Protein AF-A0A4R3ANE5-F1 (afdb_monomer_lite)

Radius of gyration: 19.32 Å; chains: 1; bounding box: 49×54×56 Å

Foldseek 3Di:
DDDPPPPPPPPDDPPLQQCLLVQLLVVLLVVLVPDPDDPVVSVVVNVVSCVVSPPPSFAQLQVLLVSCVVSVDPSQVSCCRSCVVQPAAAALQADDDPDPVCRVCSNVPDDVVSLCNNLVHDPVVVVVCVVVVVLSRDTNSSLVSNCRHLVHRSNLSSCCSHVPPDDDPVVVVVRSVCSNPVDD

Sequence (184 aa):
MQQNSQIIKSREIPEYKKQYIRIFKNELLDFLRNKKDSKEEIYKNIDNIEKLLADKVFLMGKWFYDLSVEHNFDFNKFCKKVFVSSKASKLNLTIESDNLLKALLHPFIHSQSDFYTSADIEKTRFSRLLKANKLNELYADEVYGIAIALDVDALTMFKYFFNQENQSVNGLIAEILESSFAKK

Structure (mmCIF, N/CA/C/O backbone):
data_AF-A0A4R3ANE5-F1
#
_entry.id   AF-A0A4R3ANE5-F1
#
loop_
_atom_site.group_PDB
_atom_site.id
_atom_site.type_symbol
_atom_site.label_atom_id
_atom_site.label_alt_id
_atom_site.label_comp_id
_atom_site.label_asym_id
_atom_site.label_entity_id
_atom_site.label_seq_id
_atom_site.pdbx_PDB_ins_code
_atom_site.Cartn_x
_atom_site.Cartn_y
_atom_site.Cartn_z
_atom_site.occupancy
_atom_site.B_iso_or_equiv
_atom_site.auth_seq_id
_atom_site.auth_comp_id
_atom_site.auth_asym_id
_atom_site.auth_atom_id
_atom_site.pdbx_PDB_model_num
ATOM 1 N N . MET A 1 1 ? 29.521 35.376 -12.500 1.00 41.34 1 MET A N 1
ATOM 2 C CA . MET A 1 1 ? 29.099 34.094 -11.893 1.00 41.34 1 MET A CA 1
ATOM 3 C C . MET A 1 1 ? 27.618 34.210 -11.562 1.00 41.34 1 MET A C 1
ATOM 5 O O . MET A 1 1 ? 27.278 34.907 -10.620 1.00 41.34 1 MET A O 1
ATOM 9 N N . GLN A 1 2 ? 26.737 33.652 -12.396 1.00 36.56 2 GLN A N 1
ATOM 10 C CA . GLN A 1 2 ? 25.289 33.665 -12.156 1.00 36.56 2 GLN A CA 1
ATOM 11 C C . GLN A 1 2 ? 24.915 32.425 -11.334 1.00 36.56 2 GLN A C 1
ATOM 13 O O . GLN A 1 2 ? 25.211 31.302 -11.737 1.00 36.56 2 GLN A O 1
ATOM 18 N N . GLN A 1 3 ? 24.312 32.636 -10.163 1.00 39.81 3 GLN A N 1
ATOM 19 C CA . GLN A 1 3 ? 23.731 31.571 -9.349 1.00 39.81 3 GLN A CA 1
ATOM 20 C C . GLN A 1 3 ? 22.415 31.122 -9.997 1.00 39.81 3 GLN A C 1
ATOM 22 O O . GLN A 1 3 ? 21.432 31.857 -9.985 1.00 39.81 3 GLN A O 1
ATOM 27 N N . ASN A 1 4 ? 22.398 29.913 -10.560 1.00 41.41 4 ASN A N 1
ATOM 28 C CA . ASN A 1 4 ? 21.169 29.231 -10.959 1.00 41.41 4 ASN A CA 1
ATOM 29 C C . ASN A 1 4 ? 20.492 28.661 -9.706 1.00 41.41 4 ASN A C 1
ATOM 31 O O . ASN A 1 4 ? 20.698 27.506 -9.334 1.00 41.41 4 ASN A O 1
ATOM 35 N N . SER A 1 5 ? 19.673 29.474 -9.047 1.00 43.59 5 SER A N 1
ATOM 36 C CA . SER A 1 5 ? 18.684 29.012 -8.077 1.00 43.59 5 SER A CA 1
ATOM 37 C C . SER A 1 5 ? 17.531 28.346 -8.832 1.00 43.59 5 SER A C 1
ATOM 39 O O . SER A 1 5 ? 16.510 28.958 -9.143 1.00 43.59 5 SER A O 1
ATOM 41 N N . GLN A 1 6 ? 17.694 27.062 -9.161 1.00 45.03 6 GLN A N 1
ATOM 42 C CA . GLN A 1 6 ? 16.563 26.239 -9.577 1.00 45.03 6 GLN A CA 1
ATOM 43 C C . GLN A 1 6 ? 15.600 26.121 -8.395 1.00 45.03 6 GLN A C 1
ATOM 45 O O . GLN A 1 6 ? 15.826 25.371 -7.448 1.00 45.03 6 GLN A O 1
ATOM 50 N N . ILE A 1 7 ? 14.519 26.894 -8.464 1.00 40.91 7 ILE A N 1
ATOM 51 C CA . ILE A 1 7 ? 13.332 26.726 -7.636 1.00 40.91 7 ILE A CA 1
ATOM 52 C C . ILE A 1 7 ? 12.824 25.308 -7.904 1.00 40.91 7 ILE A C 1
ATOM 54 O O . ILE A 1 7 ? 12.231 25.032 -8.949 1.00 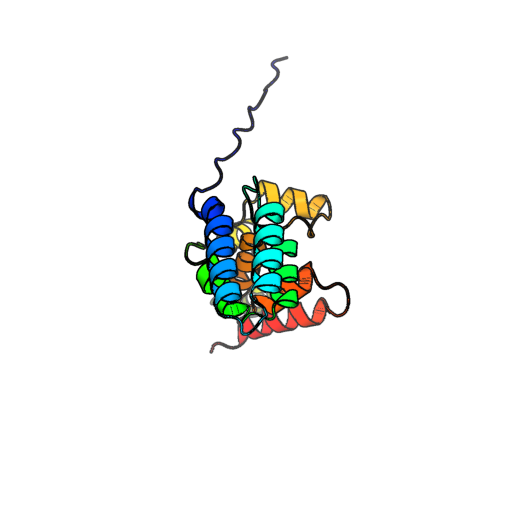40.91 7 ILE A O 1
ATOM 58 N N . ILE A 1 8 ? 13.087 24.392 -6.971 1.00 42.31 8 ILE A N 1
ATOM 59 C CA . ILE A 1 8 ? 12.444 23.082 -6.932 1.00 42.31 8 ILE A CA 1
ATOM 60 C C . ILE A 1 8 ? 10.967 23.372 -6.667 1.00 42.31 8 ILE A C 1
ATOM 62 O O . ILE A 1 8 ? 10.556 23.548 -5.523 1.00 42.31 8 ILE A O 1
ATOM 66 N N . LYS A 1 9 ? 10.169 23.494 -7.733 1.00 43.53 9 LYS A N 1
ATOM 67 C CA . LYS A 1 9 ? 8.711 23.497 -7.617 1.00 43.53 9 LYS A CA 1
ATOM 68 C C . LYS A 1 9 ? 8.341 22.198 -6.908 1.00 43.53 9 LYS A C 1
ATOM 70 O O . LYS A 1 9 ? 8.526 21.122 -7.478 1.00 43.53 9 LYS A O 1
ATOM 75 N N . SER A 1 10 ? 7.876 22.289 -5.663 1.00 48.72 10 SER A N 1
ATOM 76 C CA . SER A 1 10 ? 7.260 21.162 -4.969 1.00 48.72 10 SER A CA 1
ATOM 77 C C . SER A 1 10 ? 6.149 20.649 -5.878 1.00 48.72 10 SER A C 1
ATOM 79 O O . SER A 1 10 ? 5.199 21.386 -6.148 1.00 48.72 10 SER A O 1
ATOM 81 N N . ARG A 1 11 ? 6.300 19.443 -6.435 1.00 61.44 11 ARG A N 1
ATOM 82 C CA . ARG A 1 11 ? 5.227 18.836 -7.223 1.00 61.44 11 ARG A CA 1
ATOM 83 C C . ARG A 1 11 ? 4.009 18.741 -6.317 1.00 61.44 11 ARG A C 1
ATOM 85 O O . ARG A 1 11 ? 4.111 18.233 -5.201 1.00 61.44 11 ARG A O 1
ATOM 92 N N . GLU A 1 12 ? 2.887 19.277 -6.781 1.00 72.81 12 GLU A N 1
ATOM 93 C CA . GLU A 1 12 ? 1.628 19.152 -6.065 1.00 72.81 12 GLU A CA 1
ATOM 94 C C . GLU A 1 12 ? 1.305 17.671 -5.893 1.00 72.81 12 GLU A C 1
ATOM 96 O O . GLU A 1 12 ? 1.349 16.880 -6.838 1.00 72.81 12 GLU A O 1
ATOM 101 N N . ILE A 1 13 ? 1.016 17.300 -4.651 1.00 73.88 13 ILE A N 1
ATOM 102 C CA . ILE A 1 13 ? 0.583 15.956 -4.304 1.00 73.88 13 ILE A CA 1
ATOM 103 C C . ILE A 1 13 ? -0.763 15.727 -4.995 1.00 73.88 13 ILE A C 1
ATOM 105 O O . ILE A 1 13 ? -1.676 16.535 -4.782 1.00 73.88 13 ILE A O 1
ATOM 109 N N . PRO A 1 14 ? -0.921 14.644 -5.775 1.00 83.88 14 PRO A N 1
ATOM 110 C CA . PRO A 1 14 ? -2.185 14.361 -6.427 1.00 83.88 14 PRO A CA 1
ATOM 111 C C . PRO A 1 14 ? -3.331 14.275 -5.419 1.00 83.88 14 PRO A C 1
ATOM 113 O O . PRO A 1 14 ? -3.212 13.622 -4.382 1.00 83.88 14 PRO A O 1
ATOM 116 N N . GLU A 1 15 ? -4.459 14.904 -5.742 1.00 86.12 15 GLU A N 1
ATOM 117 C CA . GLU A 1 15 ? -5.577 15.046 -4.806 1.00 86.12 15 GLU A CA 1
ATOM 118 C C . GLU A 1 15 ? -6.121 13.694 -4.318 1.00 86.12 15 GLU A C 1
ATOM 120 O O . GLU A 1 15 ? -6.448 13.542 -3.144 1.00 86.12 15 GLU A O 1
ATOM 125 N N . TYR A 1 16 ? -6.126 12.672 -5.179 1.00 87.56 16 TYR A N 1
ATOM 126 C CA . TYR A 1 16 ? -6.581 11.329 -4.807 1.00 87.56 16 TYR A CA 1
ATOM 127 C C . TYR A 1 16 ? -5.732 10.697 -3.691 1.00 87.56 16 TYR A C 1
ATOM 129 O O . TYR A 1 16 ? -6.282 9.998 -2.843 1.00 87.56 16 TYR A O 1
ATOM 137 N N . LYS A 1 17 ? -4.424 10.995 -3.618 1.00 88.31 17 LYS A N 1
ATOM 138 C CA . LYS A 1 17 ? -3.545 10.464 -2.563 1.00 88.31 17 LYS A CA 1
ATOM 139 C C . LYS A 1 17 ? -3.869 11.043 -1.188 1.00 88.31 17 LYS A C 1
ATOM 141 O O . LYS A 1 17 ? -3.746 10.348 -0.183 1.00 88.31 17 LYS A O 1
ATOM 146 N N . LYS A 1 18 ? -4.351 12.289 -1.135 1.00 87.00 18 LYS A N 1
ATOM 147 C CA . LYS A 1 18 ? -4.788 12.935 0.115 1.00 87.00 18 LYS A CA 1
ATOM 148 C C . LYS A 1 18 ? -6.087 12.333 0.653 1.00 87.00 18 LYS A C 1
ATOM 150 O O . LYS A 1 18 ? -6.355 12.400 1.848 1.00 87.00 18 LYS A O 1
ATOM 155 N N . GLN A 1 19 ? -6.904 11.723 -0.210 1.00 92.19 19 GLN A N 1
ATOM 156 C CA . GLN A 1 19 ? -8.182 11.141 0.202 1.00 92.19 19 GLN A CA 1
ATOM 157 C C . GLN A 1 19 ? -8.023 9.810 0.943 1.00 92.19 19 GLN A C 1
ATOM 159 O O . GLN A 1 19 ? -8.904 9.462 1.728 1.00 92.19 19 GLN A O 1
ATOM 164 N N . TYR A 1 20 ? -6.913 9.089 0.752 1.00 94.62 20 TYR A N 1
ATOM 165 C CA . TYR A 1 20 ? -6.716 7.760 1.338 1.00 94.62 20 TYR A CA 1
ATOM 166 C C . TYR A 1 20 ? -6.805 7.744 2.857 1.00 94.62 20 TYR A C 1
ATOM 168 O O . TYR A 1 20 ? -7.439 6.852 3.411 1.00 94.62 20 TYR A O 1
ATOM 176 N N . ILE A 1 21 ? -6.248 8.744 3.545 1.00 93.50 21 ILE A N 1
ATOM 177 C CA . ILE A 1 21 ? -6.345 8.795 5.006 1.00 93.50 21 ILE A CA 1
ATOM 178 C C . ILE A 1 21 ? -7.789 8.989 5.477 1.00 93.50 21 ILE A C 1
ATOM 180 O O . ILE A 1 21 ? -8.214 8.358 6.442 1.00 93.50 21 ILE A O 1
ATOM 184 N N . ARG A 1 22 ? -8.572 9.806 4.762 1.00 92.62 22 ARG A N 1
ATOM 185 C CA . ARG A 1 22 ? -9.990 10.023 5.060 1.00 92.62 22 ARG A CA 1
ATOM 186 C C . ARG A 1 22 ? -10.800 8.752 4.820 1.00 92.62 22 ARG A C 1
ATOM 188 O O . ARG A 1 22 ? -11.622 8.399 5.658 1.00 92.62 22 ARG A O 1
ATOM 195 N N . ILE A 1 23 ? -10.566 8.072 3.696 1.00 94.75 23 ILE A N 1
ATOM 196 C CA . ILE A 1 23 ? -11.247 6.810 3.378 1.00 94.75 23 ILE A CA 1
ATOM 197 C C . ILE A 1 23 ? -10.891 5.755 4.429 1.00 94.75 23 ILE A C 1
ATOM 199 O O . ILE A 1 23 ? -11.790 5.147 4.997 1.00 94.75 23 ILE A O 1
ATOM 203 N N . PHE A 1 24 ? -9.604 5.601 4.752 1.00 95.00 24 PHE A N 1
ATOM 204 C CA . PHE A 1 24 ? -9.147 4.686 5.795 1.00 95.00 24 PHE A CA 1
ATOM 205 C C . PHE A 1 24 ? -9.801 4.976 7.141 1.00 95.00 24 PHE A C 1
ATOM 207 O O . PHE A 1 24 ? -10.341 4.059 7.751 1.00 95.00 24 PHE A O 1
ATOM 214 N N . LYS A 1 25 ? -9.803 6.242 7.576 1.00 93.00 25 LYS A N 1
ATOM 215 C CA . LYS A 1 25 ? -10.456 6.655 8.819 1.00 93.00 25 LYS A CA 1
ATOM 216 C C . LYS A 1 25 ? -11.927 6.235 8.820 1.00 93.00 25 LYS A C 1
ATOM 218 O O . LYS A 1 25 ? -12.363 5.594 9.765 1.00 93.00 25 LYS A O 1
ATOM 223 N N . ASN A 1 26 ? -12.680 6.550 7.769 1.00 92.56 26 ASN A N 1
ATOM 224 C CA . ASN A 1 26 ? -14.104 6.220 7.705 1.00 92.56 26 ASN A CA 1
ATOM 225 C C . ASN A 1 26 ? -14.350 4.706 7.740 1.00 92.56 26 ASN A C 1
ATOM 227 O O . ASN A 1 26 ? -15.126 4.237 8.566 1.00 92.56 26 ASN A O 1
ATOM 231 N N . GLU A 1 27 ? -13.638 3.940 6.909 1.00 93.69 27 GLU A N 1
ATOM 232 C CA . GLU A 1 27 ? -13.770 2.479 6.863 1.00 93.69 27 GLU A CA 1
ATOM 233 C C . GLU A 1 27 ? -13.400 1.827 8.200 1.00 93.69 27 GLU A C 1
ATOM 235 O O . GLU A 1 27 ? -14.065 0.891 8.644 1.00 93.69 27 GLU A O 1
ATOM 240 N N . LEU A 1 28 ? -12.359 2.334 8.865 1.00 92.31 28 LEU A N 1
ATOM 241 C CA . LEU A 1 28 ? -11.921 1.866 10.175 1.00 92.31 28 LEU A CA 1
ATOM 242 C C . LEU A 1 28 ? -12.974 2.140 11.253 1.00 92.31 28 LEU A C 1
ATOM 244 O O . LEU A 1 28 ? -13.330 1.243 12.016 1.00 92.31 28 LEU A O 1
ATOM 248 N N . LEU A 1 29 ? -13.509 3.359 11.300 1.00 91.00 29 LEU A N 1
ATOM 249 C CA . LEU A 1 29 ? -14.545 3.730 12.262 1.00 91.00 29 LEU A CA 1
ATOM 250 C C . LEU A 1 29 ? -15.829 2.922 12.054 1.00 91.00 29 LEU A C 1
ATOM 252 O O . LEU A 1 29 ? -16.419 2.445 13.024 1.00 91.00 29 LEU A O 1
ATOM 256 N N . ASP A 1 30 ? -16.246 2.728 10.804 1.00 90.69 30 ASP A N 1
ATOM 257 C CA . ASP A 1 30 ? -17.424 1.924 10.484 1.00 90.69 30 ASP A CA 1
ATOM 258 C C . ASP A 1 30 ? -17.202 0.448 10.814 1.00 90.69 30 ASP A C 1
ATOM 260 O O . ASP A 1 30 ? -18.105 -0.215 11.325 1.00 90.69 30 ASP A O 1
ATOM 264 N N . PHE A 1 31 ? -15.992 -0.073 10.611 1.00 90.69 31 PHE A N 1
ATOM 265 C CA . PHE A 1 31 ? -15.647 -1.417 11.058 1.00 90.69 31 PHE A CA 1
ATOM 266 C C . PHE A 1 31 ? -15.746 -1.556 12.586 1.00 90.69 31 PHE A C 1
ATOM 268 O O . PHE A 1 31 ? -16.380 -2.493 13.071 1.00 90.69 31 PHE A O 1
ATOM 275 N N . LEU A 1 32 ? -15.176 -0.618 13.351 1.00 90.00 32 LEU A N 1
ATOM 276 C CA . LEU A 1 32 ? -15.192 -0.665 14.818 1.00 90.00 32 LEU A CA 1
ATOM 277 C C . LEU A 1 32 ? -16.604 -0.559 15.398 1.00 90.00 32 LEU A C 1
ATOM 279 O O . LEU A 1 32 ? -16.932 -1.265 16.346 1.00 90.00 32 LEU A O 1
ATOM 283 N N . ARG A 1 33 ? -17.471 0.265 14.803 1.00 87.75 33 ARG A N 1
ATOM 284 C CA . ARG A 1 33 ? -18.881 0.384 15.216 1.00 87.75 33 ARG A CA 1
ATOM 285 C C . ARG A 1 33 ? -19.677 -0.908 15.036 1.00 87.75 33 ARG A C 1
ATOM 287 O O . ARG A 1 33 ? -20.670 -1.103 15.728 1.00 87.75 33 ARG A O 1
ATOM 294 N N . ASN A 1 34 ? -19.253 -1.767 14.111 1.00 86.75 34 ASN A N 1
ATOM 295 C CA . ASN A 1 34 ? -19.905 -3.041 13.815 1.00 86.75 34 ASN A CA 1
ATOM 296 C C . ASN A 1 34 ? -19.326 -4.221 14.618 1.00 86.75 34 ASN A C 1
ATOM 298 O O . ASN A 1 34 ? -19.817 -5.346 14.484 1.00 86.75 34 ASN A O 1
ATOM 302 N N . LYS A 1 35 ? -18.293 -4.001 15.444 1.00 83.81 35 LYS A N 1
ATOM 303 C CA . LYS A 1 35 ? -17.759 -5.034 16.338 1.00 83.81 35 LYS A CA 1
ATOM 304 C C . LYS A 1 35 ? -18.687 -5.285 17.525 1.00 83.81 35 LYS A C 1
ATOM 306 O O . LYS A 1 35 ? -19.384 -4.394 18.000 1.00 83.81 35 LYS A O 1
ATOM 311 N N . LYS A 1 36 ? -18.660 -6.521 18.032 1.00 75.00 36 LYS A N 1
ATOM 312 C CA . LYS A 1 36 ? -19.377 -6.939 19.249 1.00 75.00 36 LYS A CA 1
ATOM 313 C C . LYS A 1 36 ? -18.571 -6.618 20.518 1.00 75.00 36 LYS A C 1
ATOM 315 O O . LYS A 1 36 ? -18.473 -7.461 21.404 1.00 75.00 36 LYS A O 1
ATOM 320 N N . ASP A 1 37 ? -18.002 -5.421 20.580 1.00 80.06 37 ASP A N 1
ATOM 321 C CA . ASP A 1 37 ? -17.239 -4.947 21.737 1.00 80.06 37 ASP A CA 1
ATOM 322 C C . ASP A 1 37 ? -18.138 -4.102 22.652 1.00 80.06 37 ASP A C 1
ATOM 324 O O . ASP A 1 37 ? -19.259 -3.723 22.291 1.00 80.06 37 ASP A O 1
ATOM 328 N N . SER A 1 38 ? -17.659 -3.796 23.859 1.00 83.06 38 SER A N 1
ATOM 329 C CA . SER A 1 38 ? -18.387 -2.886 24.744 1.00 83.06 38 SER A CA 1
ATOM 330 C C . SER A 1 38 ? -18.446 -1.477 24.138 1.00 83.06 38 SER A C 1
ATOM 332 O O . SER A 1 38 ? -17.504 -1.003 23.502 1.00 83.06 38 SER A O 1
ATOM 334 N N . LYS A 1 39 ? -19.558 -0.766 24.356 1.00 84.06 39 LYS A N 1
ATOM 335 C CA . LYS A 1 39 ? -19.752 0.595 23.829 1.00 84.06 39 LYS A CA 1
ATOM 336 C C . LYS A 1 39 ? -18.638 1.554 24.282 1.00 84.06 39 LYS A C 1
ATOM 338 O O . LYS A 1 39 ? -18.205 2.395 23.502 1.00 84.06 39 LYS A O 1
ATOM 343 N N . GLU A 1 40 ? -18.163 1.408 25.516 1.00 85.44 40 GLU A N 1
ATOM 344 C CA . GLU A 1 40 ? -17.074 2.210 26.091 1.00 85.44 40 GLU A CA 1
ATOM 345 C C . GLU A 1 40 ? -15.732 1.958 25.390 1.00 85.44 40 GLU A C 1
ATOM 347 O O . GLU A 1 40 ? -15.026 2.906 25.044 1.00 85.44 40 GLU A O 1
ATOM 352 N N . GLU A 1 41 ? -15.406 0.695 25.116 1.00 85.62 41 GLU A N 1
ATOM 353 C CA . GLU A 1 41 ? -14.188 0.304 24.403 1.00 85.62 41 GLU A CA 1
ATOM 354 C C . GLU A 1 41 ? -14.196 0.791 22.951 1.00 85.62 41 GLU A C 1
ATOM 356 O O . GLU A 1 41 ? -13.201 1.345 22.479 1.00 85.62 41 GLU A O 1
ATOM 361 N N . ILE A 1 42 ? -15.348 0.703 22.275 1.00 85.44 42 ILE A N 1
ATOM 362 C CA . ILE A 1 42 ? -15.531 1.253 20.926 1.00 85.44 42 ILE A CA 1
ATOM 363 C C . ILE A 1 42 ? -15.252 2.761 20.921 1.00 85.44 42 ILE A C 1
ATOM 365 O O . ILE A 1 42 ? -14.461 3.225 20.101 1.00 85.44 42 ILE A O 1
ATOM 369 N N . TYR A 1 43 ? -15.847 3.540 21.833 1.00 86.88 43 TYR A N 1
ATOM 370 C CA . TYR A 1 43 ? -15.613 4.991 21.868 1.00 86.88 43 TYR A CA 1
ATOM 371 C C . TYR A 1 43 ? -14.162 5.354 22.166 1.00 86.88 43 TYR A C 1
ATOM 373 O O . TYR A 1 43 ? -13.632 6.270 21.539 1.00 86.88 43 TYR A O 1
ATOM 381 N N . LYS A 1 44 ? -13.511 4.633 23.083 1.00 88.62 44 LYS A N 1
ATOM 382 C CA . LYS A 1 44 ? -12.097 4.852 23.397 1.00 88.62 44 LYS A CA 1
ATOM 383 C C . LYS A 1 44 ? -11.204 4.585 22.183 1.00 88.62 44 LYS A C 1
ATOM 385 O O . LYS A 1 44 ? -10.325 5.391 21.886 1.00 88.62 44 LYS A O 1
ATOM 390 N N . ASN A 1 45 ? -11.446 3.490 21.461 1.00 87.94 45 ASN A N 1
ATOM 391 C CA . ASN A 1 45 ? -10.691 3.151 20.253 1.00 87.94 45 ASN A CA 1
ATOM 392 C C . ASN A 1 45 ? -10.903 4.191 19.150 1.00 87.94 45 ASN A C 1
ATOM 394 O O . ASN A 1 45 ? -9.935 4.640 18.539 1.00 87.94 45 ASN A O 1
ATOM 398 N N . ILE A 1 46 ? -12.150 4.628 18.950 1.00 88.75 46 ILE A N 1
ATOM 399 C CA . ILE A 1 46 ? -12.483 5.703 18.012 1.00 88.75 46 ILE A CA 1
ATOM 400 C C . ILE A 1 46 ? -11.695 6.973 18.355 1.00 88.75 46 ILE A C 1
ATOM 402 O O . ILE A 1 46 ? -10.953 7.451 17.504 1.00 88.75 46 ILE A O 1
ATOM 406 N N . ASP A 1 47 ? -11.780 7.476 19.589 1.00 89.88 47 ASP A N 1
ATOM 407 C CA . ASP A 1 47 ? -11.093 8.706 20.014 1.00 89.88 47 ASP A CA 1
ATOM 408 C C . ASP A 1 47 ? -9.565 8.617 19.831 1.00 89.88 47 ASP A C 1
ATOM 410 O O . ASP A 1 47 ? -8.932 9.546 19.321 1.00 89.88 47 ASP A O 1
ATOM 414 N N . ASN A 1 48 ? -8.964 7.468 20.154 1.00 90.31 48 ASN A N 1
ATOM 415 C CA . ASN A 1 48 ? -7.536 7.228 19.933 1.00 90.31 48 ASN A CA 1
ATOM 416 C C . ASN A 1 48 ? -7.151 7.297 18.447 1.00 90.31 48 ASN A C 1
ATOM 418 O O . ASN A 1 48 ? -6.153 7.929 18.095 1.00 90.31 48 ASN A O 1
ATOM 422 N N . ILE A 1 49 ? -7.941 6.675 17.568 1.00 90.44 49 ILE A N 1
ATOM 423 C CA . ILE A 1 49 ? -7.711 6.682 16.116 1.00 90.44 49 ILE A CA 1
ATOM 424 C C . ILE A 1 49 ? -7.896 8.086 15.545 1.00 90.44 49 ILE A C 1
ATOM 426 O O . ILE A 1 49 ? -7.099 8.528 14.714 1.00 90.44 49 ILE A O 1
ATOM 430 N N . GLU A 1 50 ? -8.924 8.808 15.994 1.00 90.50 50 GLU A N 1
ATOM 431 C CA . GLU A 1 50 ? -9.157 10.183 15.563 1.00 90.50 50 GLU A CA 1
ATOM 432 C C . GLU A 1 50 ? -7.982 11.089 15.925 1.00 90.50 50 GLU A C 1
ATOM 434 O O . GLU A 1 50 ? -7.546 11.866 15.076 1.00 90.50 50 GLU A O 1
ATOM 439 N N . LYS A 1 51 ? -7.423 10.940 17.131 1.00 91.00 51 LYS A N 1
ATOM 440 C CA . LYS A 1 51 ? -6.229 11.671 17.578 1.00 91.00 51 LYS A CA 1
ATOM 441 C C . LYS A 1 51 ? -4.967 11.264 16.823 1.00 91.00 51 LYS A C 1
ATOM 443 O O . LYS A 1 51 ? -4.194 12.133 16.432 1.00 91.00 51 LYS A O 1
ATOM 448 N N . LEU A 1 52 ? -4.754 9.968 16.590 1.00 90.44 52 LEU A N 1
ATOM 449 C CA . LEU A 1 52 ? -3.584 9.462 15.863 1.00 90.44 52 LEU A CA 1
ATOM 450 C C . LEU A 1 52 ? -3.514 10.027 14.435 1.00 90.44 52 LEU A C 1
ATOM 452 O O . LEU A 1 52 ? -2.436 10.380 13.949 1.00 90.44 52 LEU A O 1
ATOM 456 N N . LEU A 1 53 ? -4.670 10.114 13.772 1.00 90.56 53 LEU A N 1
ATOM 457 C CA . LEU A 1 53 ? -4.791 10.560 12.385 1.00 90.56 53 LEU A CA 1
ATOM 458 C C . LEU A 1 53 ? -5.099 12.060 12.250 1.00 90.56 53 LEU A C 1
ATOM 460 O O . LEU A 1 53 ? -5.165 12.559 11.123 1.00 90.56 53 LEU A O 1
ATOM 464 N N . ALA A 1 54 ? -5.262 12.784 13.361 1.00 87.00 54 ALA A N 1
ATOM 465 C CA . ALA A 1 54 ? -5.496 14.223 13.349 1.00 87.00 54 ALA A CA 1
ATOM 466 C C . ALA A 1 54 ? -4.350 14.954 12.628 1.00 87.00 54 ALA A C 1
ATOM 468 O O . ALA A 1 54 ? -3.168 14.660 12.828 1.00 87.00 54 ALA A O 1
ATOM 469 N N . ASP A 1 55 ? -4.720 15.885 11.746 1.00 86.88 55 ASP A N 1
ATOM 470 C CA . ASP A 1 55 ? -3.814 16.750 10.973 1.00 86.88 55 ASP A CA 1
ATOM 471 C C . ASP A 1 55 ? -2.826 16.024 10.043 1.00 86.88 55 ASP A C 1
ATOM 473 O O . ASP A 1 55 ? -1.905 16.627 9.483 1.00 86.88 55 ASP A O 1
ATOM 477 N N . LYS A 1 56 ? -2.997 14.714 9.840 1.00 88.06 56 LYS A N 1
ATOM 478 C CA . LYS A 1 56 ? -2.151 13.942 8.933 1.00 88.06 56 LYS A CA 1
ATOM 479 C C . LYS A 1 56 ? -2.665 14.081 7.504 1.00 88.06 56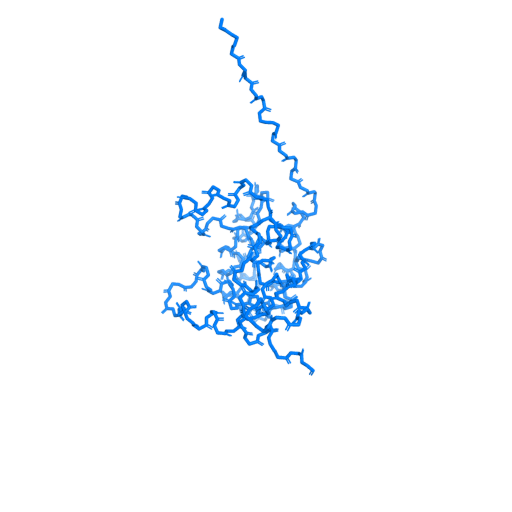 LYS A C 1
ATOM 481 O O . LYS A 1 56 ? -3.818 13.801 7.200 1.00 88.06 56 LYS A O 1
ATOM 486 N N . VAL A 1 57 ? -1.771 14.481 6.603 1.00 88.31 57 VAL A N 1
ATOM 487 C CA . VAL A 1 57 ? -2.065 14.575 5.161 1.00 88.31 57 VAL A CA 1
ATOM 488 C C . VAL A 1 57 ? -1.929 13.212 4.475 1.00 88.31 57 VAL A C 1
ATOM 490 O O . VAL A 1 57 ? -2.618 12.933 3.498 1.00 88.31 57 VAL A O 1
ATOM 493 N N . PHE A 1 58 ? -1.047 12.358 4.998 1.00 90.75 58 PHE A N 1
ATOM 494 C CA . PHE A 1 58 ? -0.720 11.056 4.430 1.00 90.75 58 PHE A CA 1
ATOM 495 C C . PHE A 1 58 ? -0.921 9.938 5.439 1.00 90.75 58 PHE A C 1
ATOM 497 O O . PHE A 1 58 ? -0.660 10.095 6.633 1.00 90.75 58 PHE A O 1
ATOM 504 N N . LEU A 1 59 ? -1.326 8.783 4.923 1.00 93.94 59 LEU A N 1
ATOM 505 C CA . LEU A 1 59 ? -1.463 7.560 5.691 1.00 93.94 59 LEU A CA 1
ATOM 506 C C . LEU A 1 59 ? -0.132 6.804 5.693 1.00 93.94 59 LEU A C 1
ATOM 508 O O . LEU A 1 59 ? 0.265 6.235 4.676 1.00 93.94 59 LEU A O 1
ATOM 512 N N . MET A 1 60 ? 0.564 6.797 6.829 1.00 94.94 60 MET A N 1
ATOM 513 C CA . MET A 1 60 ? 1.802 6.026 6.982 1.00 94.94 60 MET A CA 1
ATOM 514 C C . MET A 1 60 ? 1.520 4.528 6.850 1.00 94.94 60 MET A C 1
ATOM 516 O O . MET A 1 60 ? 0.572 4.022 7.454 1.00 94.94 60 MET A O 1
ATOM 520 N N . GLY A 1 61 ? 2.374 3.807 6.118 1.00 95.56 61 GLY A N 1
ATOM 521 C CA . GLY A 1 61 ? 2.229 2.365 5.918 1.00 95.56 61 GLY A CA 1
ATOM 522 C C . GLY A 1 61 ? 2.258 1.591 7.232 1.00 95.56 61 GLY A C 1
ATOM 523 O O . GLY A 1 61 ? 1.433 0.705 7.441 1.00 95.56 61 GLY A O 1
ATOM 524 N N . LYS A 1 62 ? 3.124 2.011 8.162 1.00 94.06 62 LYS A N 1
ATOM 525 C CA . LYS A 1 62 ? 3.206 1.424 9.501 1.00 94.06 62 LYS A CA 1
ATOM 526 C C . LYS A 1 62 ? 1.902 1.561 10.291 1.00 94.06 62 LYS A C 1
ATOM 528 O O . LYS A 1 62 ? 1.443 0.574 10.843 1.00 94.06 62 LYS A O 1
ATOM 533 N N . TRP A 1 63 ? 1.275 2.741 10.314 1.00 94.12 63 TRP A N 1
ATOM 534 C CA . TRP A 1 63 ? 0.004 2.924 11.031 1.00 94.12 63 TRP A CA 1
ATOM 535 C C . TRP A 1 63 ? -1.118 2.090 10.423 1.00 94.12 63 TRP A C 1
ATOM 537 O O . TRP A 1 63 ? -1.885 1.477 11.156 1.00 94.12 63 TRP A O 1
ATOM 547 N N . PHE A 1 64 ? -1.195 2.043 9.090 1.00 95.25 64 PHE A N 1
ATOM 548 C CA . PHE A 1 64 ? -2.166 1.201 8.397 1.00 95.25 64 PHE A CA 1
ATOM 549 C C . PHE A 1 64 ? -1.992 -0.276 8.770 1.00 95.25 64 PHE A C 1
ATOM 551 O O . PHE A 1 64 ? -2.965 -0.942 9.115 1.00 95.25 64 PHE A O 1
ATOM 558 N N . TYR A 1 65 ? -0.751 -0.770 8.746 1.00 94.94 65 TYR A N 1
ATOM 559 C CA . TYR A 1 65 ? -0.437 -2.151 9.098 1.00 94.94 65 TYR A CA 1
ATOM 560 C C . TYR A 1 65 ? -0.711 -2.456 10.573 1.00 94.94 65 TYR A C 1
ATOM 562 O O . TYR A 1 65 ? -1.451 -3.393 10.861 1.00 94.94 65 TYR A O 1
ATOM 570 N N . ASP A 1 66 ? -0.195 -1.645 11.495 1.00 93.31 66 ASP A N 1
ATOM 571 C CA . ASP A 1 66 ? -0.334 -1.869 12.936 1.00 93.31 66 ASP A CA 1
ATOM 572 C C . ASP A 1 66 ? -1.824 -1.887 13.343 1.00 93.31 66 ASP A C 1
ATOM 574 O O . ASP A 1 66 ? -2.269 -2.844 13.975 1.00 93.31 66 ASP A O 1
ATOM 578 N N . LEU A 1 67 ? -2.634 -0.927 12.867 1.00 93.69 67 LEU A N 1
ATOM 579 C CA . LEU A 1 67 ? -4.085 -0.897 13.124 1.00 93.69 67 LEU A CA 1
ATOM 580 C C . LEU A 1 67 ? -4.821 -2.087 12.491 1.00 93.69 67 LEU A C 1
ATOM 582 O O . LEU A 1 67 ? -5.801 -2.584 13.049 1.00 93.69 67 LEU A O 1
ATOM 586 N N . SER A 1 68 ? -4.364 -2.556 11.326 1.00 91.75 68 SER A N 1
ATOM 587 C CA . SER A 1 68 ? -4.963 -3.725 10.676 1.00 91.75 68 SER A CA 1
ATOM 588 C C . SER A 1 68 ? -4.730 -5.025 11.435 1.00 91.75 68 SER A C 1
ATOM 590 O O . SER A 1 68 ? -5.632 -5.862 11.497 1.00 91.75 68 SER A O 1
ATOM 592 N N . VAL A 1 69 ? -3.548 -5.166 12.040 1.00 91.06 69 VAL A N 1
ATOM 593 C CA . VAL A 1 69 ? -3.183 -6.311 12.874 1.00 91.06 69 VAL A CA 1
ATOM 594 C C . VAL A 1 69 ? -3.919 -6.233 14.206 1.00 91.06 69 VAL A C 1
ATOM 596 O O . VAL A 1 69 ? -4.558 -7.207 14.595 1.00 91.06 69 VAL A O 1
ATOM 599 N N . GLU A 1 70 ? -3.892 -5.071 14.865 1.00 90.94 70 GLU A N 1
ATOM 600 C CA . GLU A 1 70 ? -4.533 -4.835 16.166 1.00 90.94 70 GLU A CA 1
ATOM 601 C C . GLU A 1 70 ? -6.017 -5.207 16.150 1.00 90.94 70 GLU A C 1
ATOM 603 O O . GLU A 1 70 ? -6.532 -5.850 17.064 1.00 90.94 70 GLU A O 1
ATOM 608 N N . HIS A 1 71 ? -6.718 -4.832 15.086 1.00 89.12 71 HIS A N 1
ATOM 609 C CA . HIS A 1 71 ? -8.155 -5.035 15.002 1.00 89.12 71 HIS A CA 1
ATOM 610 C C . HIS A 1 71 ? -8.573 -6.208 14.104 1.00 89.12 71 HIS A C 1
ATOM 612 O O . HIS A 1 71 ? -9.779 -6.470 14.013 1.00 89.12 71 HIS A O 1
ATOM 618 N N . ASN A 1 72 ? -7.608 -6.923 13.517 1.00 87.50 72 ASN A N 1
ATOM 619 C CA . ASN A 1 72 ? -7.776 -8.131 12.709 1.00 87.50 72 ASN A CA 1
ATOM 620 C C . ASN A 1 72 ? -8.749 -7.960 11.522 1.00 87.50 72 ASN A C 1
ATOM 622 O O . ASN A 1 72 ? -9.755 -8.666 11.414 1.00 87.50 72 ASN A O 1
ATOM 626 N N . PHE A 1 73 ? -8.481 -6.986 10.644 1.00 85.69 73 PHE A N 1
ATOM 627 C CA . PHE A 1 73 ? -9.280 -6.787 9.426 1.00 85.69 73 PHE A CA 1
ATOM 628 C C . PHE A 1 73 ? -8.949 -7.821 8.347 1.00 85.69 73 PHE A C 1
ATOM 630 O O . PHE A 1 73 ? -7.829 -8.321 8.259 1.00 85.69 73 PHE A O 1
ATOM 637 N N . ASP A 1 74 ? -9.885 -8.024 7.418 1.00 89.88 74 ASP A N 1
ATOM 638 C CA . ASP A 1 74 ? -9.538 -8.541 6.093 1.00 89.88 74 ASP A CA 1
ATOM 639 C C . ASP A 1 74 ? -8.676 -7.495 5.364 1.00 89.88 74 ASP A C 1
ATOM 641 O O . ASP A 1 74 ? -9.190 -6.529 4.787 1.00 89.88 74 ASP A O 1
ATOM 645 N N . PHE A 1 75 ? -7.355 -7.678 5.448 1.00 91.50 75 PHE A N 1
ATOM 646 C CA . PHE A 1 75 ? -6.344 -6.734 4.975 1.00 91.50 75 PHE A CA 1
ATOM 647 C C . PHE A 1 75 ? -6.525 -6.384 3.495 1.00 91.50 75 PHE A C 1
ATOM 649 O O . PHE A 1 75 ? -6.595 -5.213 3.122 1.00 91.50 75 PHE A O 1
ATOM 656 N N . ASN A 1 76 ? -6.685 -7.403 2.650 1.00 90.94 76 ASN A N 1
ATOM 657 C CA . ASN A 1 76 ? -6.799 -7.233 1.206 1.00 90.94 76 ASN A CA 1
ATOM 658 C C . ASN A 1 76 ? -8.092 -6.522 0.810 1.00 90.94 76 ASN A C 1
ATOM 660 O O . ASN A 1 76 ? -8.086 -5.659 -0.075 1.00 90.94 76 ASN A O 1
ATOM 664 N N . LYS A 1 77 ? -9.206 -6.841 1.477 1.00 92.00 77 LYS A N 1
ATOM 665 C CA . LYS A 1 77 ? -10.467 -6.125 1.268 1.00 92.00 77 LYS A CA 1
ATOM 666 C C . LYS A 1 77 ? -10.354 -4.663 1.694 1.00 92.00 77 LYS A C 1
ATOM 668 O O . LYS A 1 77 ? -10.861 -3.792 0.987 1.00 92.00 77 LYS A O 1
ATOM 673 N N . PHE A 1 78 ? -9.671 -4.385 2.804 1.00 93.56 78 PHE A N 1
ATOM 674 C CA . PHE A 1 78 ? -9.432 -3.020 3.271 1.00 93.56 78 PHE A CA 1
ATOM 675 C C . PHE A 1 78 ? -8.572 -2.224 2.289 1.00 93.56 78 PHE A C 1
ATOM 677 O O . PHE A 1 78 ? -8.963 -1.123 1.906 1.00 93.56 78 PHE A O 1
ATOM 684 N N . CYS A 1 79 ? -7.462 -2.790 1.804 1.00 95.38 79 CYS A N 1
ATOM 685 C CA . CYS A 1 79 ? -6.621 -2.149 0.793 1.00 95.38 79 CYS A CA 1
ATOM 686 C C . CYS A 1 79 ? -7.422 -1.754 -0.453 1.00 95.38 79 CYS A C 1
ATOM 688 O O . CYS A 1 79 ? -7.339 -0.611 -0.893 1.00 95.38 79 CYS A O 1
ATOM 690 N N . LYS A 1 80 ? -8.254 -2.659 -0.987 1.00 94.31 80 LYS A N 1
ATOM 691 C CA . LYS A 1 80 ? -9.078 -2.381 -2.177 1.00 94.31 80 LYS A CA 1
ATOM 692 C C . LYS A 1 80 ? -10.077 -1.241 -1.966 1.00 94.31 80 LYS A C 1
ATOM 694 O O . LYS A 1 80 ? -10.342 -0.490 -2.898 1.00 94.31 80 LYS A O 1
ATOM 699 N N . LYS A 1 81 ? -10.632 -1.105 -0.758 1.00 94.81 81 LYS A N 1
ATOM 700 C CA . LYS A 1 81 ? -11.540 -0.002 -0.415 1.00 94.81 81 LYS A CA 1
ATOM 701 C C . LYS A 1 81 ? -10.796 1.320 -0.250 1.00 94.81 81 LYS A C 1
ATOM 703 O O . LYS A 1 81 ? -11.202 2.331 -0.811 1.00 94.81 81 LYS A O 1
ATOM 708 N N . VAL A 1 82 ? -9.705 1.306 0.515 1.00 96.44 82 VAL A N 1
ATOM 709 C CA . VAL A 1 82 ? -8.939 2.513 0.850 1.00 96.44 82 VAL A CA 1
ATOM 710 C C . VAL A 1 82 ? -8.235 3.077 -0.375 1.00 96.44 82 VAL A C 1
ATOM 712 O O . VAL A 1 82 ? -8.307 4.277 -0.622 1.00 96.44 82 VAL A O 1
ATOM 715 N N . PHE A 1 83 ? -7.608 2.216 -1.173 1.00 96.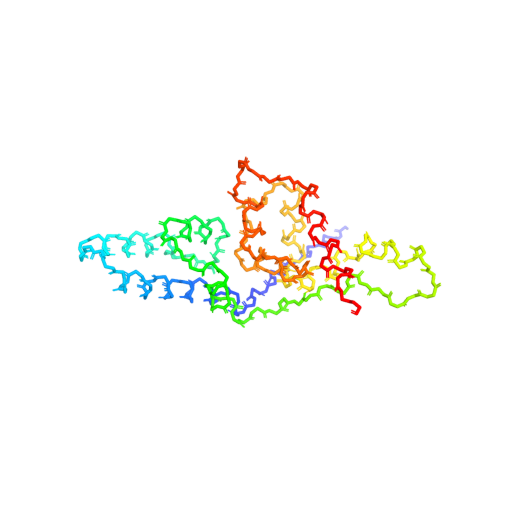38 83 PHE A N 1
ATOM 716 C CA . PHE A 1 83 ? -6.813 2.593 -2.339 1.00 96.38 83 PHE A CA 1
ATOM 717 C C . PHE A 1 83 ? -7.576 2.410 -3.655 1.00 96.38 83 PHE A C 1
ATOM 719 O O . PHE A 1 83 ? -6.971 2.151 -4.692 1.00 96.38 83 PHE A O 1
ATOM 726 N N . VAL A 1 84 ? -8.905 2.564 -3.633 1.00 94.00 84 VAL A N 1
ATOM 727 C CA . VAL A 1 84 ? -9.775 2.385 -4.812 1.00 94.00 84 VAL A CA 1
ATOM 728 C C . VAL A 1 84 ? -9.377 3.275 -5.997 1.00 94.00 84 VAL A C 1
ATOM 730 O O . VAL A 1 84 ? -9.532 2.886 -7.150 1.00 94.00 84 VAL A O 1
ATOM 733 N N . SE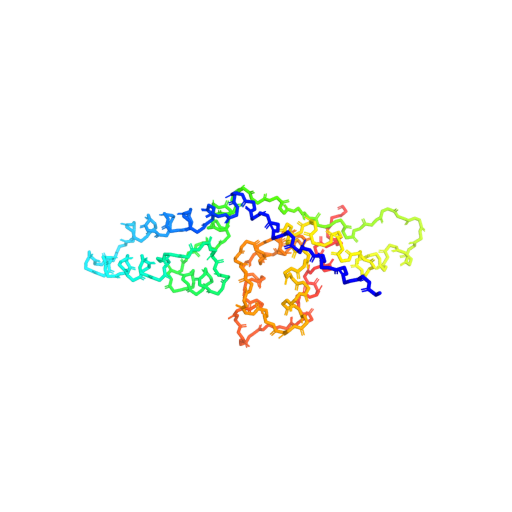R A 1 85 ? -8.817 4.453 -5.714 1.00 94.31 85 SER A N 1
ATOM 734 C CA . SER A 1 85 ? -8.353 5.421 -6.717 1.00 94.31 85 SER A CA 1
ATOM 735 C C . SER A 1 85 ? -6.874 5.256 -7.091 1.00 94.31 85 SER A C 1
ATOM 737 O O . SER A 1 85 ? -6.308 6.152 -7.721 1.00 94.31 85 SER A O 1
ATOM 739 N N . SER A 1 86 ? -6.232 4.158 -6.675 1.00 94.44 86 SER A N 1
ATOM 740 C CA . SER A 1 86 ? -4.835 3.880 -7.007 1.00 94.44 86 SER A CA 1
ATOM 741 C C . SER A 1 86 ? -4.654 3.767 -8.512 1.00 94.44 86 SER A C 1
ATOM 743 O O . SER A 1 86 ? -5.445 3.128 -9.203 1.00 94.44 86 SER A O 1
ATOM 745 N N . LYS A 1 87 ? -3.583 4.384 -9.014 1.00 95.56 87 LYS A N 1
ATOM 746 C CA . LYS A 1 87 ? -3.177 4.275 -10.419 1.00 95.56 87 LYS A CA 1
ATOM 747 C C . LYS A 1 87 ? -2.103 3.213 -10.630 1.00 95.56 87 LYS A C 1
ATOM 749 O O . LYS A 1 87 ? -1.586 3.093 -11.738 1.00 95.56 87 LYS A O 1
ATOM 754 N N . ALA A 1 88 ? -1.753 2.477 -9.575 1.00 95.75 88 ALA A N 1
ATOM 755 C CA . ALA A 1 88 ? -0.769 1.421 -9.673 1.00 95.75 88 ALA A CA 1
ATOM 756 C C . ALA A 1 88 ? -1.248 0.328 -10.639 1.00 95.75 88 ALA A C 1
ATOM 758 O O . ALA A 1 88 ? -2.434 0.009 -10.722 1.00 95.75 88 ALA A O 1
ATOM 759 N N . SER A 1 89 ? -0.308 -0.243 -11.374 1.00 94.88 89 SER A N 1
ATOM 760 C CA . SER A 1 89 ? -0.538 -1.275 -12.377 1.00 94.88 89 SER A CA 1
ATOM 761 C C . SER A 1 89 ? 0.594 -2.290 -12.332 1.00 94.88 89 SER A C 1
ATOM 763 O O . SER A 1 89 ? 1.700 -1.970 -11.899 1.00 94.88 89 SER A O 1
ATOM 765 N N . LYS A 1 90 ? 0.310 -3.524 -12.755 1.00 92.00 90 LYS A N 1
ATOM 766 C CA . LYS A 1 90 ? 1.317 -4.584 -12.804 1.00 92.00 90 LYS A CA 1
ATOM 767 C C . LYS A 1 90 ? 2.447 -4.166 -13.745 1.00 92.00 90 LYS A C 1
ATOM 769 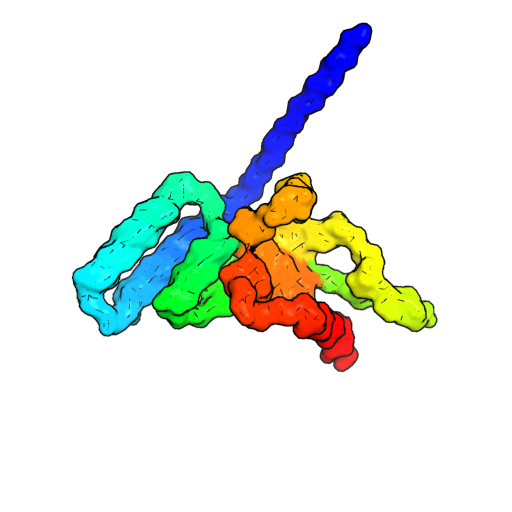O O . LYS A 1 90 ? 2.197 -3.823 -14.902 1.00 92.00 90 LYS A O 1
ATOM 774 N N . LEU A 1 91 ? 3.682 -4.221 -13.255 1.00 88.50 91 LEU A N 1
ATOM 775 C CA . LEU A 1 91 ? 4.863 -4.031 -14.081 1.00 88.50 91 LEU A CA 1
ATOM 776 C C . LEU A 1 91 ? 4.957 -5.217 -15.041 1.00 88.50 91 LEU A C 1
ATOM 778 O O . LEU A 1 91 ? 4.862 -6.375 -14.629 1.00 88.50 91 LEU A O 1
ATOM 782 N N . ASN A 1 92 ? 5.131 -4.941 -16.332 1.00 81.38 92 ASN A N 1
ATOM 783 C CA . ASN A 1 92 ? 5.283 -6.008 -17.312 1.00 81.38 92 ASN A CA 1
ATOM 784 C C . ASN A 1 92 ? 6.683 -6.627 -17.212 1.00 81.38 92 ASN A C 1
ATOM 786 O O . ASN A 1 92 ? 7.590 -6.221 -17.931 1.00 81.38 92 ASN A O 1
ATOM 790 N N . LEU A 1 93 ? 6.839 -7.593 -16.307 1.00 73.44 93 LEU A N 1
ATOM 791 C CA . LEU A 1 93 ? 8.106 -8.275 -16.032 1.00 73.44 93 LEU A CA 1
ATOM 792 C C . LEU A 1 93 ? 8.557 -9.200 -17.173 1.00 73.44 93 LEU A C 1
ATOM 794 O O . LEU A 1 93 ? 9.723 -9.587 -17.235 1.00 73.44 93 LEU A O 1
ATOM 798 N N . THR A 1 94 ? 7.662 -9.501 -18.113 1.00 70.06 94 THR A N 1
ATOM 799 C CA . THR A 1 94 ? 7.906 -10.376 -19.262 1.00 70.06 94 THR A CA 1
ATOM 800 C C . THR A 1 94 ? 8.015 -9.591 -20.562 1.00 70.06 94 THR A C 1
ATOM 802 O O . THR A 1 94 ? 7.232 -8.675 -20.808 1.00 70.06 94 THR A O 1
ATOM 805 N N . ILE A 1 95 ? 8.914 -10.011 -21.455 1.00 71.25 95 ILE A N 1
ATOM 806 C CA . ILE A 1 95 ? 8.799 -9.644 -22.871 1.00 71.25 95 ILE A CA 1
ATOM 807 C C . ILE A 1 95 ? 8.700 -10.870 -23.739 1.00 71.25 95 ILE A C 1
ATOM 809 O O . ILE A 1 95 ? 9.368 -11.878 -23.503 1.00 71.25 95 ILE A O 1
ATOM 813 N N . GLU A 1 96 ? 7.929 -10.723 -24.804 1.00 66.75 96 GLU A N 1
ATOM 814 C CA . GLU A 1 96 ? 8.061 -11.580 -25.964 1.00 66.75 96 GLU A CA 1
ATOM 815 C C . GLU A 1 96 ? 9.406 -11.258 -26.622 1.00 66.75 96 GLU A C 1
ATOM 817 O O . GLU A 1 96 ? 9.651 -10.158 -27.124 1.00 66.75 96 GLU A O 1
ATOM 822 N N . SER A 1 97 ? 10.337 -12.203 -26.528 1.00 72.19 97 SER A N 1
ATOM 823 C CA . SER A 1 97 ? 11.611 -12.133 -27.222 1.00 72.19 97 SER A CA 1
ATOM 824 C C . SER A 1 97 ? 12.027 -13.517 -27.674 1.00 72.19 97 SER A C 1
ATOM 826 O O . SER A 1 97 ? 12.089 -14.446 -26.874 1.00 72.19 97 SER A O 1
ATOM 828 N N . ASP A 1 98 ? 12.433 -13.605 -28.935 1.00 79.56 98 ASP A N 1
ATOM 829 C CA . ASP A 1 98 ? 13.022 -14.820 -29.505 1.00 79.56 98 ASP A CA 1
ATOM 830 C C . ASP A 1 98 ? 14.390 -15.159 -28.877 1.00 79.56 98 ASP A C 1
ATOM 832 O O . ASP A 1 98 ? 14.937 -16.242 -29.076 1.00 79.56 98 ASP A O 1
ATOM 836 N N . ASN A 1 99 ? 14.964 -14.238 -28.092 1.00 82.75 99 ASN A N 1
ATOM 837 C CA . ASN A 1 99 ? 16.194 -14.447 -27.344 1.00 82.75 99 ASN A CA 1
ATOM 838 C C . ASN A 1 99 ? 15.875 -14.890 -25.907 1.00 82.75 99 ASN A C 1
ATOM 840 O O . ASN A 1 99 ? 15.512 -14.076 -25.056 1.00 82.75 99 ASN A O 1
ATOM 844 N N . LEU A 1 100 ? 16.089 -16.179 -25.630 1.00 78.56 100 LEU A N 1
ATOM 845 C CA . LEU A 1 100 ? 15.834 -16.797 -24.324 1.00 78.56 100 LEU A CA 1
ATOM 846 C C . LEU A 1 100 ? 16.601 -16.134 -23.172 1.00 78.56 100 LEU A C 1
ATOM 848 O O . LEU A 1 100 ? 16.053 -15.989 -22.083 1.00 78.56 100 LEU A O 1
ATOM 852 N N . LEU A 1 101 ? 17.844 -15.693 -23.397 1.00 77.75 101 LEU A N 1
ATOM 853 C CA . LEU A 1 101 ? 18.624 -14.994 -22.372 1.00 77.75 101 LEU A CA 1
ATOM 854 C C . LEU A 1 101 ? 18.026 -13.614 -22.078 1.00 77.75 101 LEU A C 1
ATOM 856 O O . LEU A 1 101 ? 17.941 -13.212 -20.922 1.00 77.75 101 LEU A O 1
ATOM 860 N N . LYS A 1 102 ? 17.567 -12.901 -23.112 1.00 75.38 102 LYS A N 1
ATOM 861 C CA . LYS A 1 102 ? 16.884 -11.614 -22.943 1.00 75.38 102 LYS A CA 1
ATOM 862 C C . LYS A 1 102 ? 15.565 -11.785 -22.191 1.00 75.38 102 LYS A C 1
ATOM 864 O O . LYS A 1 102 ? 15.294 -10.992 -21.299 1.00 75.38 102 LYS A O 1
ATOM 869 N N . ALA A 1 103 ? 14.788 -12.820 -22.512 1.00 72.62 103 ALA A N 1
ATOM 870 C CA . ALA A 1 103 ? 13.558 -13.150 -21.797 1.00 72.62 103 ALA A CA 1
ATOM 871 C C . ALA A 1 103 ? 13.829 -13.504 -20.322 1.00 72.62 103 ALA A C 1
ATOM 873 O O . ALA A 1 103 ? 13.135 -13.008 -19.440 1.00 72.62 103 ALA A O 1
ATOM 874 N N . LEU A 1 104 ? 14.879 -14.289 -20.048 1.00 73.44 104 LEU A N 1
ATOM 875 C CA . LEU A 1 104 ? 15.294 -14.660 -18.691 1.00 73.44 104 LEU A CA 1
ATOM 876 C C . LEU A 1 104 ? 15.738 -13.451 -17.860 1.00 73.44 104 LEU A C 1
ATOM 878 O O . LEU A 1 104 ? 15.392 -13.343 -16.688 1.00 73.44 104 LEU A O 1
ATOM 882 N N . LEU A 1 105 ? 16.534 -12.559 -18.451 1.00 77.81 105 LEU A N 1
ATOM 883 C CA . LEU A 1 105 ? 17.087 -11.411 -17.739 1.00 77.81 105 LEU A CA 1
ATOM 884 C C . LEU A 1 105 ? 16.102 -10.240 -17.634 1.00 77.81 105 LEU A C 1
ATOM 886 O O . LEU A 1 105 ? 16.333 -9.328 -16.841 1.00 77.81 105 LEU A O 1
ATOM 890 N N . HIS A 1 106 ? 15.013 -10.253 -18.408 1.00 74.62 106 HIS A N 1
ATOM 891 C CA . HIS A 1 106 ? 14.075 -9.137 -18.489 1.00 74.62 106 HIS A CA 1
ATOM 892 C C . HIS A 1 106 ? 13.545 -8.654 -17.126 1.00 74.62 106 HIS A C 1
ATOM 894 O O . HIS A 1 106 ? 13.646 -7.449 -16.870 1.00 74.62 106 HIS A O 1
ATOM 900 N N . PRO A 1 107 ? 13.086 -9.536 -16.210 1.00 70.19 107 PRO A N 1
ATOM 901 C CA . PRO A 1 107 ? 12.581 -9.107 -14.904 1.00 70.19 107 PRO A CA 1
ATOM 902 C C . PRO A 1 107 ? 13.608 -8.310 -14.083 1.00 70.19 107 PRO A C 1
ATOM 904 O O . PRO A 1 107 ? 13.236 -7.502 -13.235 1.00 70.19 107 PRO A O 1
ATOM 907 N N . PHE A 1 108 ? 14.903 -8.499 -14.354 1.00 71.44 108 PHE A N 1
ATOM 908 C CA . PHE A 1 108 ? 16.010 -7.874 -13.630 1.00 71.44 108 PHE A CA 1
ATOM 909 C C . PHE A 1 108 ? 16.532 -6.585 -14.286 1.00 71.44 108 PHE A C 1
ATOM 911 O O . PHE A 1 108 ? 17.295 -5.854 -13.657 1.00 71.44 108 PHE A O 1
ATOM 918 N N . ILE A 1 109 ? 16.156 -6.300 -15.540 1.00 73.81 109 ILE A N 1
ATOM 919 C CA . ILE A 1 109 ? 16.711 -5.190 -16.345 1.00 73.81 109 ILE A CA 1
ATOM 920 C C . ILE A 1 109 ? 15.728 -4.003 -16.457 1.00 73.81 109 ILE A C 1
ATOM 922 O O . ILE A 1 109 ? 15.999 -3.012 -17.135 1.00 73.81 109 ILE A O 1
ATOM 926 N N . HIS A 1 110 ? 14.597 -4.033 -15.749 1.00 71.44 110 HIS A N 1
ATOM 927 C CA . HIS A 1 110 ? 13.642 -2.923 -15.764 1.00 71.44 110 HIS A CA 1
ATOM 928 C C . HIS A 1 110 ? 14.243 -1.586 -15.338 1.00 71.44 110 HIS A C 1
ATOM 930 O O . HIS A 1 110 ? 15.019 -1.488 -14.382 1.00 71.44 110 HIS A O 1
ATOM 936 N N . SER A 1 111 ? 13.817 -0.514 -16.012 1.00 78.62 111 SER A N 1
ATOM 937 C CA . SER A 1 111 ? 14.201 0.818 -15.582 1.00 78.62 111 SER A CA 1
ATOM 938 C C . SER A 1 111 ? 13.493 1.155 -14.267 1.00 78.62 111 SER A C 1
ATOM 940 O O . SER A 1 111 ? 12.301 0.899 -14.083 1.00 78.62 111 SER A O 1
ATOM 942 N N . GLN A 1 112 ? 14.207 1.812 -13.351 1.00 82.75 112 GLN A N 1
ATOM 943 C CA . GLN A 1 112 ? 13.597 2.344 -12.126 1.00 82.75 112 GLN A CA 1
ATOM 944 C C . GLN A 1 112 ? 12.410 3.275 -12.436 1.00 82.75 112 GLN A C 1
ATOM 946 O O . GLN A 1 112 ? 11.495 3.398 -11.631 1.00 82.75 112 GLN A O 1
ATOM 951 N N . SER A 1 113 ? 12.408 3.922 -13.609 1.00 85.88 113 SER A N 1
ATOM 952 C CA . SER A 1 113 ? 11.316 4.791 -14.054 1.00 85.88 113 SER A CA 1
ATOM 953 C C . SER A 1 113 ? 10.016 4.026 -14.300 1.00 85.88 113 SER A C 1
ATOM 955 O O . SER A 1 113 ? 8.948 4.511 -13.917 1.00 85.88 113 SER A O 1
ATOM 957 N N . ASP A 1 114 ? 10.103 2.838 -14.898 1.00 88.75 114 ASP A N 1
ATOM 958 C CA . ASP A 1 114 ? 8.936 1.993 -15.164 1.00 88.75 114 ASP A CA 1
ATOM 959 C C . ASP A 1 114 ? 8.355 1.469 -13.857 1.00 88.75 114 ASP A C 1
ATOM 961 O O . ASP A 1 114 ? 7.139 1.487 -13.672 1.00 88.75 114 ASP A O 1
ATOM 965 N N . PHE A 1 115 ? 9.223 1.098 -12.910 1.00 90.31 115 PHE A N 1
ATOM 966 C CA . PHE A 1 115 ? 8.807 0.716 -11.565 1.00 90.31 115 PHE A CA 1
ATOM 967 C C . PHE A 1 115 ? 8.077 1.858 -10.849 1.00 90.31 115 PHE A C 1
ATOM 969 O O . PHE A 1 115 ? 6.979 1.649 -10.347 1.00 90.31 115 PHE A O 1
ATOM 976 N N . TYR A 1 116 ? 8.630 3.077 -10.838 1.00 91.25 116 TYR A N 1
ATOM 977 C CA . TYR A 1 116 ? 7.969 4.219 -10.189 1.00 91.25 116 TYR A CA 1
ATOM 978 C C . TYR A 1 116 ? 6.614 4.542 -10.812 1.00 91.25 116 TYR A C 1
ATOM 980 O O . TYR A 1 116 ? 5.676 4.877 -10.095 1.00 91.25 116 TYR A O 1
ATOM 988 N N . THR A 1 117 ? 6.508 4.419 -12.134 1.00 92.19 117 THR A N 1
ATOM 989 C CA . THR A 1 117 ? 5.249 4.644 -12.851 1.00 92.19 117 THR A CA 1
ATOM 990 C C . THR A 1 117 ? 4.232 3.556 -12.513 1.00 92.19 117 THR A C 1
ATOM 992 O O . THR A 1 117 ? 3.104 3.868 -12.146 1.00 92.19 117 THR A O 1
ATOM 995 N N . SER A 1 118 ? 4.647 2.288 -12.566 1.00 93.88 118 SER A N 1
ATOM 996 C CA . SER A 1 118 ? 3.785 1.130 -12.299 1.00 93.88 118 SER A CA 1
ATOM 997 C C . SER A 1 118 ? 3.323 1.084 -10.845 1.00 93.88 118 SER A C 1
ATOM 999 O O . SER A 1 118 ? 2.161 0.810 -10.583 1.00 93.88 118 SER A O 1
ATOM 1001 N N . ALA A 1 119 ? 4.189 1.425 -9.890 1.00 94.56 119 ALA A N 1
ATOM 1002 C CA . ALA A 1 119 ? 3.836 1.486 -8.475 1.00 94.56 119 ALA A CA 1
ATOM 1003 C C . ALA A 1 119 ? 3.073 2.767 -8.084 1.00 94.56 119 ALA A C 1
ATOM 1005 O O . ALA A 1 119 ? 2.680 2.902 -6.929 1.00 94.56 119 ALA A O 1
ATOM 1006 N N . ASP A 1 120 ? 2.872 3.714 -9.009 1.00 94.75 120 ASP A N 1
ATOM 1007 C CA . ASP A 1 120 ? 2.296 5.037 -8.734 1.00 94.75 120 ASP A CA 1
ATOM 1008 C C . ASP A 1 120 ? 3.045 5.795 -7.615 1.00 94.75 120 ASP A C 1
ATOM 1010 O O . ASP A 1 120 ? 2.457 6.355 -6.686 1.00 94.75 120 ASP A O 1
ATOM 1014 N N . ILE A 1 121 ? 4.380 5.803 -7.675 1.00 92.31 121 ILE A N 1
ATOM 1015 C CA . ILE A 1 121 ? 5.257 6.396 -6.657 1.00 92.31 121 ILE A CA 1
ATOM 1016 C C . ILE A 1 121 ? 6.012 7.602 -7.211 1.00 92.31 121 ILE A C 1
ATOM 1018 O O . ILE A 1 121 ? 6.545 7.605 -8.322 1.00 92.31 121 ILE A O 1
ATOM 1022 N N . GLU A 1 122 ? 6.145 8.642 -6.388 1.00 91.44 122 GLU A N 1
ATOM 1023 C CA . GLU A 1 122 ? 6.977 9.785 -6.737 1.00 91.44 122 GLU A CA 1
ATOM 1024 C C . GLU A 1 122 ? 8.473 9.422 -6.687 1.00 91.44 122 GLU A C 1
ATOM 1026 O O . GLU A 1 122 ? 9.075 9.282 -5.617 1.00 91.44 122 GLU A O 1
ATOM 1031 N N . LYS A 1 123 ? 9.098 9.353 -7.869 1.00 90.50 123 LYS A N 1
ATOM 1032 C CA . LYS A 1 123 ? 10.527 9.048 -8.068 1.00 90.50 123 LYS A CA 1
ATOM 1033 C C . LYS A 1 123 ? 11.464 9.755 -7.082 1.00 90.50 123 LYS A C 1
ATOM 1035 O O . LYS A 1 123 ? 12.297 9.100 -6.458 1.00 90.50 123 LYS A O 1
ATOM 1040 N N . THR A 1 124 ? 11.358 11.080 -6.950 1.00 90.31 124 THR A N 1
ATOM 1041 C CA . THR A 1 124 ? 12.284 11.889 -6.138 1.00 90.31 124 THR A CA 1
ATOM 1042 C C . THR A 1 124 ? 12.198 11.525 -4.658 1.00 90.31 124 THR A C 1
ATOM 1044 O O . THR A 1 124 ? 13.226 11.309 -4.011 1.00 90.31 124 THR A O 1
ATOM 1047 N N . ARG A 1 125 ? 10.974 11.408 -4.128 1.00 89.75 125 ARG A N 1
ATOM 1048 C CA . ARG A 1 125 ? 10.728 11.019 -2.737 1.00 89.75 125 ARG A CA 1
ATOM 1049 C C . ARG A 1 125 ? 11.249 9.613 -2.464 1.00 89.75 125 ARG A C 1
ATOM 1051 O O . ARG A 1 125 ? 12.013 9.428 -1.520 1.00 89.75 125 ARG A O 1
ATOM 1058 N N . PHE A 1 126 ? 10.888 8.649 -3.305 1.00 90.56 126 PHE A N 1
ATOM 1059 C CA . PHE A 1 126 ? 11.261 7.254 -3.094 1.00 90.56 126 PHE A CA 1
ATOM 1060 C C . PHE A 1 126 ? 12.769 7.030 -3.210 1.00 90.56 126 PHE A C 1
ATOM 1062 O O . PHE A 1 126 ? 13.366 6.386 -2.354 1.00 90.56 126 PHE A O 1
ATOM 1069 N N . SER A 1 127 ? 13.424 7.665 -4.187 1.00 89.44 127 SER A N 1
ATOM 1070 C CA . SER A 1 127 ? 14.889 7.667 -4.296 1.00 89.44 127 SER A CA 1
ATOM 1071 C C . SER A 1 127 ? 15.569 8.220 -3.038 1.00 89.44 127 SER A C 1
ATOM 1073 O O . SER A 1 127 ? 16.607 7.707 -2.623 1.00 89.44 127 SER A O 1
ATOM 1075 N N . ARG A 1 128 ? 15.001 9.259 -2.410 1.00 92.31 128 ARG A N 1
ATOM 1076 C CA . ARG A 1 128 ? 15.515 9.806 -1.147 1.00 92.31 128 ARG A CA 1
ATOM 1077 C C . ARG A 1 128 ? 15.349 8.818 0.010 1.00 92.31 128 ARG A C 1
ATOM 1079 O O . ARG A 1 128 ? 16.288 8.666 0.784 1.00 92.31 128 ARG A O 1
ATOM 1086 N N . LEU A 1 129 ? 14.202 8.141 0.113 1.00 91.38 129 LEU A N 1
ATOM 1087 C CA . LEU A 1 129 ? 13.978 7.122 1.145 1.00 91.38 129 LEU A CA 1
ATOM 1088 C C . LEU A 1 129 ? 14.935 5.938 1.006 1.00 91.38 129 LEU A C 1
ATOM 1090 O O . LEU A 1 129 ? 15.524 5.530 2.004 1.00 91.38 129 LEU A O 1
ATOM 1094 N N . LEU A 1 130 ? 15.136 5.446 -0.222 1.00 88.06 130 LEU A N 1
ATOM 1095 C CA . LEU A 1 130 ? 16.090 4.374 -0.518 1.00 88.06 130 LEU A CA 1
ATOM 1096 C C . LEU A 1 130 ? 17.510 4.761 -0.089 1.00 88.06 130 LEU A C 1
ATOM 1098 O O . LEU A 1 130 ? 18.153 4.028 0.654 1.00 88.06 130 LEU A O 1
ATOM 1102 N N . LYS A 1 131 ? 17.985 5.943 -0.503 1.00 90.56 131 LYS A N 1
ATOM 1103 C CA . LYS A 1 131 ? 19.335 6.428 -0.164 1.00 90.56 131 LYS A CA 1
ATOM 1104 C C . LYS A 1 131 ? 19.543 6.623 1.336 1.00 90.56 131 LYS A C 1
ATOM 1106 O O . LYS A 1 131 ? 20.645 6.411 1.824 1.00 90.56 131 LYS A O 1
ATOM 1111 N N . ALA A 1 132 ? 18.507 7.058 2.048 1.00 91.81 132 ALA A N 1
ATOM 1112 C CA . ALA A 1 132 ? 18.571 7.308 3.483 1.00 91.81 132 ALA A CA 1
ATOM 1113 C C . ALA A 1 132 ? 18.229 6.075 4.340 1.00 91.81 132 ALA A C 1
ATOM 1115 O O . ALA A 1 132 ? 18.213 6.191 5.562 1.00 91.81 132 ALA A O 1
ATOM 1116 N N . ASN A 1 133 ? 17.929 4.927 3.719 1.00 87.38 133 ASN A N 1
ATOM 111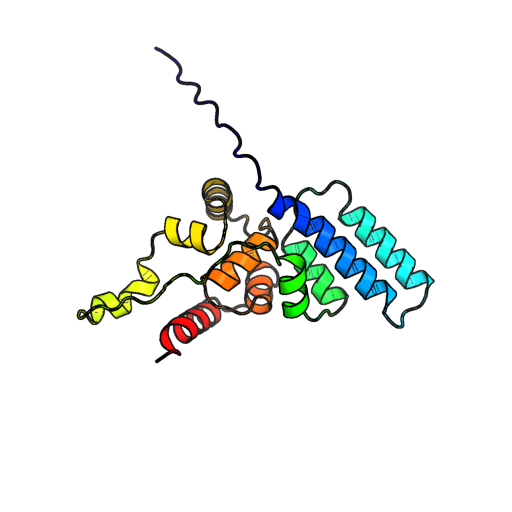7 C CA . ASN A 1 133 ? 17.450 3.711 4.379 1.00 87.38 133 ASN A CA 1
ATOM 1118 C C . ASN A 1 133 ? 16.243 3.944 5.318 1.00 87.38 133 ASN A C 1
ATOM 1120 O O . ASN A 1 133 ? 16.156 3.390 6.411 1.00 87.38 133 ASN A O 1
ATOM 1124 N N . LYS A 1 134 ? 15.303 4.795 4.892 1.00 90.69 134 LYS A N 1
ATOM 1125 C CA . LYS A 1 134 ? 14.112 5.209 5.659 1.00 90.69 134 LYS A CA 1
ATOM 1126 C C . LYS A 1 134 ? 12.840 4.523 5.156 1.00 90.69 134 LYS A C 1
ATOM 1128 O O . LYS A 1 134 ? 11.815 5.159 4.929 1.00 90.69 134 LYS A O 1
ATOM 1133 N N . LEU A 1 135 ? 12.907 3.212 4.923 1.00 87.69 135 LEU A N 1
ATOM 1134 C CA . LEU A 1 135 ? 11.783 2.439 4.369 1.00 87.69 135 LEU A CA 1
ATOM 1135 C C . LEU A 1 135 ? 10.578 2.368 5.322 1.00 87.69 135 LEU A C 1
ATOM 1137 O O . LEU A 1 135 ? 9.439 2.255 4.881 1.00 87.69 135 LEU A O 1
ATOM 1141 N N . ASN A 1 136 ? 10.806 2.537 6.623 1.00 88.06 136 ASN A N 1
ATOM 1142 C CA . ASN A 1 136 ? 9.747 2.692 7.620 1.00 88.06 136 ASN A CA 1
ATOM 1143 C C . ASN A 1 136 ? 8.903 3.973 7.432 1.00 88.06 136 ASN A C 1
ATOM 1145 O O . ASN A 1 136 ? 7.832 4.081 8.026 1.00 88.06 136 ASN A O 1
ATOM 1149 N N . GLU A 1 137 ? 9.365 4.935 6.623 1.00 92.94 137 GLU A N 1
ATOM 1150 C CA . GLU A 1 137 ? 8.644 6.171 6.295 1.00 92.94 137 GLU A CA 1
ATOM 1151 C C . GLU A 1 137 ? 7.767 6.043 5.029 1.00 92.94 137 GLU A C 1
ATOM 1153 O O . GLU A 1 137 ? 7.219 7.040 4.547 1.00 92.94 137 GLU A O 1
ATOM 1158 N N . LEU A 1 138 ? 7.625 4.842 4.457 1.00 95.00 138 LEU A N 1
ATOM 1159 C CA . LEU A 1 138 ? 6.734 4.614 3.317 1.00 95.00 138 LEU A CA 1
ATOM 1160 C C . LEU A 1 138 ? 5.271 4.877 3.687 1.00 95.00 138 LEU A C 1
ATOM 1162 O O . LEU A 1 138 ? 4.799 4.530 4.777 1.00 95.00 138 LEU A O 1
ATOM 1166 N N . TYR A 1 139 ? 4.543 5.489 2.757 1.00 95.88 139 TYR A N 1
ATOM 1167 C CA . TYR A 1 139 ? 3.098 5.632 2.873 1.00 95.88 139 TYR A CA 1
ATOM 1168 C C . TYR A 1 139 ? 2.399 4.333 2.476 1.00 95.88 139 TYR A C 1
ATOM 1170 O O . TYR A 1 139 ? 2.937 3.510 1.736 1.00 95.88 139 TYR A O 1
ATOM 1178 N N . ALA A 1 140 ? 1.190 4.135 2.990 1.00 96.69 140 ALA A N 1
ATOM 1179 C CA . ALA A 1 140 ? 0.440 2.908 2.769 1.00 96.69 140 ALA A CA 1
ATOM 1180 C C . ALA A 1 140 ? 0.083 2.711 1.284 1.00 96.69 140 ALA A C 1
ATOM 1182 O O . ALA A 1 140 ? 0.142 1.590 0.787 1.00 96.69 140 ALA A O 1
ATOM 1183 N N . ASP A 1 141 ? -0.214 3.793 0.557 1.00 96.44 141 ASP A N 1
ATOM 1184 C CA . ASP A 1 141 ? -0.485 3.733 -0.881 1.00 96.44 141 ASP A CA 1
ATOM 1185 C C . ASP A 1 141 ? 0.755 3.359 -1.695 1.00 96.44 141 ASP A C 1
ATOM 1187 O O . ASP A 1 141 ? 0.640 2.658 -2.693 1.00 96.44 141 ASP A O 1
ATOM 1191 N N . GLU A 1 142 ? 1.942 3.776 -1.253 1.00 96.00 142 GLU A N 1
ATOM 1192 C CA . GLU A 1 142 ? 3.201 3.405 -1.898 1.00 96.00 142 GLU A CA 1
ATOM 1193 C C . GLU A 1 142 ? 3.488 1.917 -1.705 1.00 96.00 142 GLU A C 1
ATOM 1195 O O . GLU A 1 142 ? 3.793 1.226 -2.669 1.00 96.00 142 GLU A O 1
ATOM 1200 N N . VAL A 1 143 ? 3.330 1.391 -0.487 1.00 96.69 143 VAL A N 1
ATOM 1201 C CA . VAL A 1 143 ? 3.505 -0.049 -0.228 1.00 96.69 143 VAL A CA 1
ATOM 1202 C C . VAL A 1 143 ? 2.489 -0.876 -1.019 1.00 96.69 143 VAL A C 1
ATOM 1204 O O . VAL A 1 143 ? 2.852 -1.879 -1.633 1.00 96.69 143 VAL A O 1
ATOM 1207 N N . TYR A 1 144 ? 1.233 -0.430 -1.064 1.00 97.38 144 TYR A N 1
ATOM 1208 C CA . TYR A 1 144 ? 0.192 -1.063 -1.870 1.00 97.38 144 TYR A CA 1
ATOM 1209 C C . TYR A 1 144 ? 0.505 -1.016 -3.374 1.00 97.38 144 TYR A C 1
ATOM 1211 O O . TYR A 1 144 ? 0.343 -2.013 -4.075 1.00 97.38 144 TYR A O 1
ATOM 1219 N N . GLY A 1 145 ? 1.006 0.116 -3.868 1.00 96.62 145 GLY A N 1
ATOM 1220 C CA . GLY A 1 145 ? 1.430 0.272 -5.254 1.00 96.62 145 GLY A CA 1
ATOM 1221 C C . GLY A 1 145 ? 2.597 -0.640 -5.629 1.00 96.62 145 GLY A C 1
ATOM 1222 O O . GLY A 1 145 ? 2.578 -1.234 -6.704 1.00 96.62 145 GLY A O 1
ATOM 1223 N N . ILE A 1 146 ? 3.570 -0.831 -4.728 1.00 95.38 146 ILE A N 1
ATOM 1224 C CA . ILE A 1 146 ? 4.670 -1.796 -4.910 1.00 95.38 146 ILE A CA 1
ATOM 1225 C C . ILE A 1 146 ? 4.123 -3.219 -5.017 1.00 95.38 146 ILE A C 1
ATOM 1227 O O . ILE A 1 146 ? 4.538 -3.958 -5.907 1.00 95.38 146 ILE A O 1
ATOM 1231 N N . ALA A 1 147 ? 3.179 -3.592 -4.147 1.00 94.88 147 ALA A N 1
ATOM 1232 C CA . ALA A 1 147 ? 2.545 -4.908 -4.188 1.00 94.88 147 ALA A CA 1
ATOM 1233 C C . ALA A 1 147 ? 1.851 -5.155 -5.539 1.00 94.88 147 ALA A C 1
ATOM 1235 O O . ALA A 1 147 ? 2.096 -6.176 -6.174 1.00 94.88 147 ALA A O 1
ATOM 1236 N N . ILE A 1 148 ? 1.072 -4.181 -6.034 1.00 95.75 148 ILE A N 1
ATOM 1237 C CA . ILE A 1 148 ? 0.429 -4.264 -7.356 1.00 95.75 148 ILE A CA 1
ATOM 1238 C C . ILE A 1 148 ? 1.466 -4.365 -8.479 1.00 95.75 148 ILE A C 1
ATOM 1240 O O . ILE A 1 148 ? 1.331 -5.210 -9.363 1.00 95.75 148 ILE A O 1
ATOM 1244 N N . ALA A 1 149 ? 2.491 -3.510 -8.463 1.00 93.50 149 ALA A N 1
ATOM 1245 C CA . ALA A 1 149 ? 3.503 -3.477 -9.513 1.00 93.50 149 ALA A CA 1
ATOM 1246 C C . ALA A 1 149 ? 4.250 -4.808 -9.632 1.00 93.50 149 ALA A C 1
ATOM 1248 O O . ALA A 1 149 ? 4.558 -5.233 -10.741 1.00 93.50 149 ALA A O 1
ATOM 1249 N N . LEU A 1 150 ? 4.505 -5.472 -8.508 1.00 90.62 150 LEU A N 1
ATOM 1250 C CA . LEU A 1 150 ? 5.219 -6.745 -8.455 1.00 90.62 150 LEU A CA 1
ATOM 1251 C C . LEU A 1 150 ? 4.297 -7.973 -8.504 1.00 90.62 150 LEU A C 1
ATOM 1253 O O . LEU A 1 150 ? 4.795 -9.094 -8.487 1.00 90.62 150 LEU A O 1
ATOM 1257 N N . ASP A 1 151 ? 2.978 -7.770 -8.587 1.00 90.88 151 ASP A N 1
ATOM 1258 C CA . ASP A 1 151 ? 1.964 -8.832 -8.532 1.00 90.88 151 ASP A CA 1
ATOM 1259 C C . ASP A 1 151 ? 2.124 -9.744 -7.303 1.00 90.88 151 ASP A C 1
ATOM 1261 O O . ASP A 1 151 ? 2.111 -10.968 -7.405 1.00 90.88 151 ASP A O 1
ATOM 1265 N N . VAL A 1 152 ? 2.318 -9.115 -6.142 1.00 90.81 152 VAL A N 1
ATOM 1266 C CA . VAL A 1 152 ? 2.468 -9.755 -4.828 1.00 90.81 152 VAL A CA 1
ATOM 1267 C C . VAL A 1 152 ? 1.278 -9.383 -3.950 1.00 90.81 152 VAL A C 1
ATOM 1269 O O . VAL A 1 152 ? 0.713 -8.290 -4.068 1.00 90.81 152 VAL A O 1
ATOM 1272 N N . ASP A 1 153 ? 0.899 -10.277 -3.038 1.00 91.62 153 ASP A N 1
ATOM 1273 C CA . ASP A 1 153 ? -0.150 -9.991 -2.065 1.00 91.62 153 ASP A CA 1
ATOM 1274 C C . ASP A 1 153 ? 0.191 -8.762 -1.196 1.00 91.62 153 ASP A C 1
ATOM 1276 O O . ASP A 1 153 ? 1.315 -8.589 -0.711 1.00 91.62 153 ASP A O 1
ATOM 1280 N N . ALA A 1 154 ? -0.795 -7.887 -0.972 1.00 94.50 154 ALA A N 1
ATOM 1281 C CA . ALA A 1 154 ? -0.563 -6.651 -0.233 1.00 94.50 154 ALA A CA 1
ATOM 1282 C C . ALA A 1 154 ? -0.125 -6.936 1.210 1.00 94.50 154 ALA A C 1
ATOM 1284 O O . ALA A 1 154 ? 0.806 -6.297 1.698 1.00 94.50 154 ALA A O 1
ATOM 1285 N N . LEU A 1 155 ? -0.733 -7.912 1.892 1.00 93.19 155 LEU A N 1
ATOM 1286 C CA . LEU A 1 155 ? -0.352 -8.246 3.263 1.00 93.19 155 LEU A CA 1
ATOM 1287 C C . LEU A 1 155 ? 1.100 -8.729 3.329 1.00 93.19 155 LEU A C 1
ATOM 1289 O O . LEU A 1 155 ? 1.821 -8.338 4.250 1.00 93.19 155 LEU A O 1
ATOM 1293 N N . THR A 1 156 ? 1.545 -9.529 2.356 1.00 91.19 156 THR A N 1
ATOM 1294 C CA . THR A 1 156 ? 2.949 -9.952 2.249 1.00 91.19 156 THR A CA 1
ATOM 1295 C C . THR A 1 156 ? 3.879 -8.745 2.165 1.00 91.19 156 THR A C 1
ATOM 1297 O O . THR A 1 156 ? 4.831 -8.653 2.943 1.00 91.19 156 THR A O 1
ATOM 1300 N N . MET A 1 157 ? 3.566 -7.776 1.300 1.00 92.88 157 MET A N 1
ATOM 1301 C CA . MET A 1 157 ? 4.396 -6.584 1.112 1.00 92.88 157 MET A CA 1
ATOM 1302 C C . MET A 1 157 ? 4.432 -5.681 2.356 1.00 92.88 157 MET A C 1
ATOM 1304 O O . MET A 1 157 ? 5.490 -5.192 2.749 1.00 92.88 157 MET A O 1
ATOM 1308 N N . PHE A 1 158 ? 3.301 -5.480 3.036 1.00 94.12 158 PHE A N 1
ATOM 1309 C CA . PHE A 1 158 ? 3.281 -4.703 4.280 1.00 94.12 158 PHE A CA 1
ATOM 1310 C C . PHE A 1 158 ? 4.025 -5.408 5.417 1.00 94.12 158 PHE A C 1
ATOM 1312 O O . PHE A 1 158 ? 4.766 -4.756 6.156 1.00 94.12 158 PHE A O 1
ATOM 1319 N N . LYS A 1 159 ? 3.898 -6.736 5.531 1.00 91.81 159 LYS A N 1
ATOM 1320 C CA . LYS A 1 159 ? 4.708 -7.517 6.470 1.00 91.81 159 LYS A CA 1
ATOM 1321 C C . LYS A 1 159 ? 6.201 -7.375 6.159 1.00 91.81 159 LYS A C 1
ATOM 1323 O O . LYS A 1 159 ? 6.971 -7.215 7.096 1.00 91.81 159 LYS A O 1
ATOM 1328 N N . TYR A 1 160 ? 6.604 -7.362 4.888 1.00 90.00 160 TYR A N 1
ATOM 1329 C CA . TYR A 1 160 ? 8.008 -7.178 4.499 1.00 90.00 160 TYR A CA 1
ATOM 1330 C C . TYR A 1 160 ? 8.601 -5.876 5.031 1.00 90.00 160 TYR A C 1
ATOM 1332 O O . TYR A 1 160 ? 9.693 -5.875 5.595 1.00 90.00 160 TYR A O 1
ATOM 1340 N N . PHE A 1 161 ? 7.871 -4.767 4.910 1.00 90.69 161 PHE A N 1
ATOM 1341 C CA . PHE A 1 161 ? 8.379 -3.472 5.361 1.00 90.69 161 PHE A CA 1
ATOM 1342 C C . PHE A 1 161 ? 8.219 -3.218 6.864 1.00 90.69 161 PHE A C 1
ATOM 1344 O O . PHE A 1 161 ? 9.010 -2.458 7.427 1.00 90.69 161 PHE A O 1
ATOM 1351 N N . PHE A 1 162 ? 7.207 -3.798 7.519 1.00 91.75 162 PHE A N 1
ATOM 1352 C CA . PHE A 1 162 ? 6.816 -3.385 8.875 1.00 91.75 162 PHE A CA 1
ATOM 1353 C C . PHE A 1 162 ? 6.816 -4.498 9.926 1.00 91.75 162 PHE A C 1
ATOM 1355 O O . PHE A 1 162 ? 6.722 -4.183 11.113 1.00 91.75 162 PHE A O 1
ATOM 1362 N N . ASN A 1 163 ? 6.968 -5.766 9.536 1.00 85.44 163 ASN A N 1
ATOM 1363 C CA . ASN A 1 163 ? 7.099 -6.888 10.460 1.00 85.44 163 ASN A CA 1
ATOM 1364 C C . ASN A 1 163 ? 8.544 -7.412 10.464 1.00 85.44 163 ASN A C 1
ATOM 1366 O O . ASN A 1 163 ? 8.954 -8.155 9.574 1.00 85.44 163 ASN A O 1
ATOM 1370 N N . GLN A 1 164 ? 9.316 -7.013 11.477 1.00 66.31 164 GLN A N 1
ATOM 1371 C CA . GLN A 1 164 ? 10.756 -7.279 11.549 1.00 66.31 164 GLN A CA 1
ATOM 1372 C C . GLN A 1 164 ? 11.118 -8.748 11.817 1.00 66.31 164 GLN A C 1
ATOM 1374 O O . GLN A 1 164 ? 12.275 -9.114 11.637 1.00 66.31 164 GLN A O 1
ATOM 1379 N N . GLU A 1 165 ? 10.171 -9.595 12.231 1.00 59.22 165 GLU A N 1
ATOM 1380 C CA . GLU A 1 165 ? 10.529 -10.893 12.812 1.00 59.22 165 GLU A CA 1
ATOM 1381 C C . GLU A 1 165 ? 10.627 -12.066 11.823 1.00 59.22 165 GLU A C 1
ATOM 1383 O O . GLU A 1 165 ? 11.199 -13.078 12.201 1.00 59.22 165 GLU A O 1
ATOM 1388 N N . ASN A 1 166 ? 10.124 -11.999 10.576 1.00 51.41 166 ASN A N 1
ATOM 1389 C CA . ASN A 1 166 ? 9.917 -13.243 9.796 1.00 51.41 166 ASN A CA 1
ATOM 1390 C C . ASN A 1 166 ? 10.003 -13.149 8.257 1.00 51.41 166 ASN A C 1
ATOM 1392 O O . ASN A 1 166 ? 9.344 -13.912 7.552 1.00 51.41 166 ASN A O 1
ATOM 1396 N N . GLN A 1 167 ? 10.780 -12.229 7.690 1.00 62.28 167 GLN A N 1
ATOM 1397 C CA . GLN A 1 167 ? 10.748 -11.984 6.240 1.00 62.28 167 GLN A CA 1
ATOM 1398 C C . GLN A 1 167 ? 12.086 -12.313 5.566 1.00 62.28 167 GLN A C 1
ATOM 1400 O O . GLN A 1 167 ? 13.061 -11.573 5.674 1.00 62.28 167 GLN A O 1
ATOM 1405 N N . SER A 1 168 ? 12.132 -13.441 4.849 1.00 74.69 168 SER A N 1
ATOM 1406 C CA . SER A 1 168 ? 13.263 -13.792 3.985 1.00 74.69 168 SER A CA 1
ATOM 1407 C C . SER A 1 168 ? 13.157 -13.038 2.663 1.00 74.69 168 SER A C 1
ATOM 1409 O O . SER A 1 168 ? 12.215 -13.255 1.901 1.00 74.69 168 SER A O 1
ATOM 1411 N N . VAL A 1 169 ? 14.160 -12.212 2.353 1.00 80.56 169 VAL A N 1
ATOM 1412 C CA . VAL A 1 169 ? 14.294 -11.540 1.046 1.00 80.56 169 VAL A CA 1
ATOM 1413 C C . VAL A 1 169 ? 14.208 -12.553 -0.101 1.00 80.56 169 VAL A C 1
ATOM 1415 O O . VAL A 1 169 ? 13.555 -12.299 -1.108 1.00 80.56 169 VAL A O 1
ATOM 1418 N N . ASN A 1 170 ? 14.802 -13.737 0.078 1.00 80.12 170 ASN A N 1
ATOM 1419 C CA . ASN A 1 170 ? 14.787 -14.795 -0.931 1.00 80.12 170 ASN A CA 1
ATOM 1420 C C . ASN A 1 170 ? 13.377 -15.356 -1.166 1.00 80.12 170 ASN A C 1
ATOM 1422 O O . ASN A 1 170 ? 13.049 -15.699 -2.297 1.00 80.12 170 ASN A O 1
ATOM 1426 N N . GLY A 1 171 ? 12.546 -15.426 -0.119 1.00 79.94 171 GLY A N 1
ATOM 1427 C CA . GLY A 1 171 ? 11.152 -15.859 -0.241 1.00 79.94 171 GLY A CA 1
ATOM 1428 C C . GLY A 1 171 ? 10.322 -14.877 -1.067 1.00 79.94 171 GLY A C 1
ATOM 1429 O O . GLY A 1 171 ? 9.627 -15.291 -1.988 1.00 79.94 171 GLY A O 1
ATOM 1430 N N . LEU A 1 172 ? 10.475 -13.574 -0.808 1.00 83.75 172 LEU A N 1
ATOM 1431 C CA . LEU A 1 172 ? 9.791 -12.535 -1.583 1.00 83.75 172 LEU A CA 1
ATOM 1432 C C . LEU A 1 172 ? 10.242 -12.526 -3.052 1.00 83.75 172 LEU A C 1
ATOM 1434 O O . LEU A 1 172 ? 9.418 -12.393 -3.951 1.00 83.75 172 LEU A O 1
ATOM 1438 N N . ILE A 1 173 ? 11.543 -12.694 -3.311 1.00 84.06 173 ILE A N 1
ATOM 1439 C CA . ILE A 1 173 ? 12.062 -12.795 -4.683 1.00 84.06 173 ILE A CA 1
ATOM 1440 C C . ILE A 1 173 ? 11.448 -13.997 -5.411 1.00 84.06 173 ILE A C 1
ATOM 1442 O O . ILE A 1 173 ? 11.055 -13.857 -6.567 1.00 84.06 173 ILE A O 1
ATOM 1446 N N . ALA A 1 174 ? 11.346 -15.157 -4.754 1.00 81.69 174 ALA A N 1
ATOM 1447 C CA . ALA A 1 174 ? 10.735 -16.342 -5.352 1.00 81.69 174 ALA A CA 1
ATOM 1448 C C . ALA A 1 174 ? 9.267 -16.093 -5.736 1.00 81.69 174 ALA A C 1
ATOM 1450 O O . ALA A 1 174 ? 8.893 -16.377 -6.870 1.00 81.69 174 ALA A O 1
ATOM 1451 N N . GLU A 1 175 ? 8.476 -15.474 -4.853 1.00 84.88 175 GLU A N 1
ATOM 1452 C CA . GLU A 1 175 ? 7.068 -15.135 -5.119 1.00 84.88 175 GLU A CA 1
ATOM 1453 C C . GLU A 1 175 ? 6.910 -14.196 -6.330 1.00 84.88 175 GLU A C 1
ATOM 1455 O O . GLU A 1 175 ? 6.070 -14.433 -7.197 1.00 84.88 175 GLU A O 1
ATOM 1460 N N . ILE A 1 176 ? 7.769 -13.174 -6.446 1.00 83.06 176 ILE A N 1
ATOM 1461 C CA . ILE A 1 176 ? 7.775 -12.243 -7.592 1.00 83.06 176 ILE A CA 1
ATOM 1462 C C . ILE A 1 176 ? 8.107 -12.973 -8.901 1.00 83.06 176 ILE A C 1
ATOM 1464 O O . ILE A 1 176 ? 7.535 -12.688 -9.956 1.00 83.06 176 ILE A O 1
ATOM 1468 N N . LEU A 1 177 ? 9.060 -13.907 -8.867 1.00 81.44 177 LEU A N 1
ATOM 1469 C CA . LEU A 1 177 ? 9.427 -14.675 -10.055 1.00 81.44 177 LEU A CA 1
ATOM 1470 C C . LEU A 1 177 ? 8.301 -15.638 -10.445 1.00 81.44 177 LEU A C 1
ATOM 1472 O O . LEU A 1 177 ? 7.920 -15.682 -11.613 1.00 81.44 177 LEU A O 1
ATOM 1476 N N . GLU A 1 178 ? 7.714 -16.355 -9.489 1.00 82.44 178 GLU A N 1
ATOM 1477 C CA . GLU A 1 178 ? 6.574 -17.240 -9.741 1.00 82.44 178 GLU A CA 1
ATOM 1478 C C . GLU A 1 178 ? 5.393 -16.480 -10.359 1.00 82.44 178 GLU A C 1
ATOM 1480 O O . GLU A 1 178 ? 4.875 -16.906 -11.393 1.00 82.44 178 GLU A O 1
ATOM 1485 N N . SER A 1 179 ? 5.024 -15.309 -9.827 1.00 76.12 179 SER A N 1
ATOM 1486 C CA . SER A 1 179 ? 3.938 -14.479 -10.383 1.00 76.12 179 SER A CA 1
ATOM 1487 C C . SER A 1 179 ? 4.230 -13.954 -11.799 1.00 76.12 179 SER A C 1
ATOM 1489 O O . SER A 1 179 ? 3.311 -13.682 -12.586 1.00 76.12 179 SER A O 1
ATOM 1491 N N . SER A 1 180 ? 5.512 -13.841 -12.155 1.00 71.25 180 SER A N 1
ATOM 1492 C CA . SER A 1 180 ? 5.972 -13.430 -13.485 1.00 71.25 180 SER A CA 1
ATOM 1493 C C . SER A 1 180 ? 5.912 -14.563 -14.512 1.00 71.25 180 SER A C 1
ATOM 1495 O O . SER A 1 180 ? 5.680 -14.297 -15.689 1.00 71.25 180 SER A O 1
ATOM 1497 N N . PHE A 1 181 ? 6.090 -15.819 -14.086 1.00 68.12 181 PHE A N 1
ATOM 1498 C CA . PHE A 1 181 ? 6.164 -16.984 -14.980 1.00 68.12 181 PHE A CA 1
ATOM 1499 C C . PHE A 1 181 ? 4.919 -17.890 -14.958 1.00 68.12 181 PHE A C 1
ATOM 1501 O O . PHE A 1 181 ? 4.758 -18.710 -15.861 1.00 68.12 181 PHE A O 1
ATOM 1508 N N . ALA A 1 182 ? 4.015 -17.745 -13.983 1.00 61.00 182 ALA A N 1
ATOM 1509 C CA . ALA A 1 182 ? 2.858 -18.630 -13.791 1.00 61.00 182 ALA A CA 1
ATOM 1510 C C . ALA A 1 182 ? 1.694 -18.440 -14.788 1.00 61.00 182 ALA A C 1
ATOM 1512 O O . ALA A 1 182 ? 0.693 -19.148 -14.690 1.00 61.00 182 ALA A O 1
ATOM 1513 N N . LYS A 1 183 ? 1.783 -17.516 -15.754 1.00 50.94 183 LYS A N 1
ATOM 1514 C CA . LYS A 1 183 ? 0.753 -17.331 -16.793 1.00 50.94 183 LYS A CA 1
ATOM 1515 C C . LYS A 1 183 ? 1.300 -17.677 -18.178 1.00 50.94 183 LYS A C 1
ATOM 1517 O O . LYS A 1 183 ? 1.793 -16.807 -18.891 1.00 50.94 183 LYS A O 1
ATOM 1522 N N . LYS A 1 184 ? 1.185 -18.959 -18.530 1.00 45.19 184 LYS A N 1
ATOM 1523 C CA . LYS A 1 184 ? 1.038 -19.444 -19.908 1.00 45.19 184 LYS A CA 1
ATOM 1524 C C . LYS A 1 184 ? -0.367 -20.000 -20.074 1.00 45.19 184 LYS A C 1
ATOM 1526 O O . LYS A 1 184 ? -0.825 -20.670 -19.123 1.00 45.19 184 LYS A O 1
#

Secondary structure (DSSP, 8-state):
----------PPPPHHHHHHHHHHHHHHHHHHHTSSS-HHHHHHHHHHHHHHHTT-SS-BHHHHHHHHHHHT--HHHHHHHHTTT------------S-HHHHHHHHHH--HHHHHHHTT--HHHHHHHHHTT-GGG-BHHHHHHHHHHHT--HHHHHHHHH-TTS--HHHHHHHHHHHHHS--

pLDDT: mean 84.11, std 13.77, range [36.56, 97.38]